Protein AF-A0A3A0FH81-F1 (afdb_monomer_lite)

Structure (mmCIF, N/CA/C/O backbone):
data_AF-A0A3A0FH81-F1
#
_entry.id   AF-A0A3A0FH81-F1
#
loop_
_atom_site.group_PDB
_atom_site.id
_atom_site.type_symbol
_atom_site.label_atom_id
_atom_site.label_alt_id
_atom_site.label_comp_id
_atom_site.label_asym_id
_atom_site.label_entity_id
_atom_site.label_seq_id
_atom_site.pdbx_PDB_ins_code
_atom_site.Cartn_x
_atom_site.Cartn_y
_atom_site.Cartn_z
_atom_site.occupancy
_atom_site.B_iso_or_equiv
_atom_site.auth_seq_id
_atom_site.auth_comp_id
_atom_site.auth_asym_id
_atom_site.auth_atom_id
_atom_site.pdbx_PDB_model_num
ATOM 1 N N . MET A 1 1 ? -36.564 10.260 -5.795 1.00 37.09 1 MET A N 1
ATOM 2 C CA . MET A 1 1 ? -35.947 10.484 -4.469 1.00 37.09 1 MET A CA 1
ATOM 3 C C . MET A 1 1 ? -34.707 9.610 -4.395 1.00 37.09 1 MET A C 1
ATOM 5 O O . MET A 1 1 ? -34.834 8.398 -4.299 1.00 37.09 1 MET A O 1
ATOM 9 N N . SER A 1 2 ? -33.528 10.200 -4.606 1.00 35.69 2 SER A N 1
ATOM 10 C CA . SER A 1 2 ? -32.271 9.451 -4.684 1.00 35.69 2 SER A CA 1
ATOM 11 C C . SER A 1 2 ? -31.814 9.092 -3.272 1.00 35.69 2 SER A C 1
ATOM 13 O O . SER A 1 2 ? -31.573 9.983 -2.457 1.00 35.69 2 SER A O 1
ATOM 15 N N . SER A 1 3 ? -31.762 7.793 -2.978 1.00 38.88 3 SER A N 1
ATOM 16 C CA . SER A 1 3 ? -31.161 7.248 -1.764 1.00 38.88 3 SER A CA 1
ATOM 17 C C . SER A 1 3 ? -29.716 7.738 -1.690 1.00 38.88 3 SER A C 1
ATOM 19 O O . SER A 1 3 ? -28.868 7.318 -2.477 1.00 38.88 3 SER A O 1
ATOM 21 N N . LYS A 1 4 ? -29.439 8.684 -0.784 1.00 41.16 4 LYS A N 1
ATOM 22 C CA . LYS A 1 4 ? -28.072 9.047 -0.409 1.00 41.16 4 LYS A CA 1
ATOM 23 C C . LYS A 1 4 ? -27.465 7.802 0.228 1.00 41.16 4 LYS A C 1
ATOM 25 O O . LYS A 1 4 ? -27.646 7.577 1.421 1.00 41.16 4 LYS A O 1
ATOM 30 N N . GLN A 1 5 ? -26.779 6.987 -0.573 1.00 43.03 5 GLN A N 1
ATOM 31 C CA . GLN A 1 5 ? -25.879 5.963 -0.060 1.00 43.03 5 GLN A CA 1
ATOM 32 C C . GLN A 1 5 ? -24.959 6.657 0.941 1.00 43.03 5 GLN A C 1
ATOM 34 O O . GLN A 1 5 ? -24.178 7.537 0.574 1.00 43.03 5 GLN A O 1
ATOM 39 N N . ALA A 1 6 ? -25.102 6.309 2.218 1.00 46.91 6 ALA A N 1
ATOM 40 C CA . ALA A 1 6 ? -24.141 6.686 3.232 1.00 46.91 6 ALA A CA 1
ATOM 41 C C . ALA A 1 6 ? -22.815 6.051 2.808 1.00 46.91 6 ALA A C 1
ATOM 43 O O . ALA A 1 6 ? -22.589 4.857 3.005 1.00 46.91 6 ALA A O 1
ATOM 44 N N . HIS A 1 7 ? -21.968 6.822 2.124 1.00 55.09 7 HIS A N 1
ATOM 45 C CA . HIS A 1 7 ? -20.596 6.424 1.878 1.00 55.09 7 HIS A CA 1
ATOM 46 C C . HIS A 1 7 ? -19.983 6.210 3.260 1.00 55.09 7 HIS A C 1
ATOM 48 O O . HIS A 1 7 ? -19.710 7.187 3.954 1.00 55.09 7 HIS A O 1
ATOM 54 N N . LEU A 1 8 ? -19.839 4.948 3.692 1.00 58.56 8 LEU A N 1
ATOM 55 C CA . LEU A 1 8 ? -19.074 4.639 4.898 1.00 58.56 8 LEU A CA 1
ATOM 56 C C . LEU A 1 8 ? -17.713 5.308 4.702 1.00 58.56 8 LEU A C 1
ATOM 58 O O . LEU A 1 8 ? -17.017 5.040 3.718 1.00 58.56 8 LEU A O 1
ATOM 62 N N . LYS A 1 9 ? -17.410 6.272 5.562 1.00 76.81 9 LYS A N 1
ATOM 63 C CA . LYS A 1 9 ? -16.135 6.970 5.531 1.00 76.81 9 LYS A CA 1
ATOM 64 C C . LYS A 1 9 ? -15.140 6.061 6.230 1.00 76.81 9 LYS A C 1
ATOM 66 O O . LYS A 1 9 ? -15.338 5.731 7.392 1.00 76.81 9 LYS A O 1
ATOM 71 N N . HIS A 1 10 ? -14.141 5.605 5.487 1.00 88.94 10 HIS A N 1
ATOM 72 C CA . HIS A 1 10 ? -12.987 4.939 6.071 1.00 88.94 10 HIS A CA 1
ATOM 73 C C . HIS A 1 10 ? -12.034 6.011 6.587 1.00 88.94 10 HIS A C 1
ATOM 75 O O . HIS A 1 10 ? -11.787 6.996 5.884 1.00 88.94 10 HIS A O 1
ATOM 81 N N . ASP A 1 11 ? -11.498 5.808 7.784 1.00 94.19 11 ASP A N 1
ATOM 82 C CA . ASP A 1 11 ? -10.373 6.601 8.259 1.00 94.19 11 ASP A CA 1
ATOM 83 C C . ASP A 1 11 ? -9.089 6.136 7.557 1.00 94.19 11 ASP A C 1
ATOM 85 O O . ASP A 1 11 ? -8.901 4.948 7.290 1.00 94.19 11 ASP A O 1
ATOM 89 N N . LEU A 1 12 ? -8.196 7.068 7.242 1.00 96.50 12 LEU A N 1
ATOM 90 C CA . LEU A 1 12 ? -6.892 6.776 6.656 1.00 96.50 12 LEU A CA 1
ATOM 91 C C . LEU A 1 12 ? -5.814 6.963 7.716 1.00 96.50 12 LEU A C 1
ATOM 93 O O . LEU A 1 12 ? -5.661 8.055 8.267 1.00 96.50 12 LEU A O 1
ATOM 97 N N . LEU A 1 13 ? -5.035 5.916 7.969 1.00 97.62 13 LEU A N 1
ATOM 98 C CA . LEU A 1 13 ? -3.849 5.992 8.813 1.00 97.62 13 LEU A CA 1
ATOM 99 C C . LEU A 1 13 ? -2.611 5.932 7.922 1.00 97.62 13 LEU A C 1
ATOM 101 O O . LEU A 1 13 ? -2.259 4.881 7.391 1.00 97.62 13 LEU A O 1
ATOM 105 N N . VAL A 1 14 ? -1.971 7.082 7.738 1.00 97.56 14 VAL A N 1
ATOM 106 C CA . VAL A 1 14 ? -0.788 7.234 6.896 1.00 97.56 14 VAL A CA 1
ATOM 107 C C . VAL A 1 14 ? 0.463 7.062 7.744 1.00 97.56 14 VAL A C 1
ATOM 109 O O . VAL A 1 14 ? 0.757 7.896 8.600 1.00 97.56 14 VAL A O 1
ATOM 112 N N . VAL A 1 15 ? 1.236 6.025 7.451 1.00 97.31 15 VAL A N 1
ATOM 113 C CA . VAL A 1 15 ? 2.526 5.752 8.080 1.00 97.31 15 VAL A CA 1
ATOM 114 C C . VAL A 1 15 ? 3.641 6.292 7.197 1.00 97.31 15 VAL A C 1
ATOM 116 O O . VAL A 1 15 ? 3.750 5.914 6.032 1.00 97.31 15 VAL A O 1
ATOM 119 N N . GLN A 1 16 ? 4.453 7.202 7.729 1.00 95.00 16 GLN A N 1
ATOM 120 C CA . GLN A 1 16 ? 5.481 7.910 6.969 1.00 95.00 16 GLN A CA 1
ATOM 121 C C . GLN A 1 16 ? 6.874 7.474 7.390 1.00 95.00 16 GLN A C 1
ATOM 123 O O . GLN A 1 16 ? 7.319 7.738 8.509 1.00 95.00 16 GLN A O 1
ATOM 128 N N . ARG A 1 17 ? 7.599 6.859 6.458 1.00 92.06 17 ARG A N 1
ATOM 129 C CA . ARG A 1 17 ? 9.002 6.528 6.654 1.00 92.06 17 ARG A CA 1
ATOM 130 C C . ARG A 1 17 ? 9.896 7.694 6.241 1.00 92.06 17 ARG A C 1
ATOM 132 O O . ARG A 1 17 ? 10.404 7.738 5.124 1.00 92.06 17 ARG A O 1
ATOM 139 N N . GLY A 1 18 ? 10.109 8.627 7.164 1.00 82.88 18 GLY A N 1
ATOM 140 C CA . GLY A 1 18 ? 11.025 9.766 7.009 1.00 82.88 18 GLY A CA 1
ATOM 141 C C . GLY A 1 18 ? 10.511 10.862 6.072 1.00 82.88 18 GLY A C 1
ATOM 142 O O . GLY A 1 18 ? 10.479 12.027 6.457 1.00 82.88 18 GLY A O 1
ATOM 143 N N . GLU A 1 19 ? 10.070 10.500 4.870 1.00 86.88 19 GLU A N 1
ATOM 144 C CA . GLU A 1 19 ? 9.485 11.425 3.905 1.00 86.88 19 GLU A CA 1
ATOM 145 C C . GLU A 1 19 ? 7.968 11.494 4.057 1.00 86.88 19 GLU A C 1
ATOM 147 O O . GLU A 1 19 ? 7.261 10.479 4.069 1.00 86.88 19 GLU A O 1
ATOM 152 N N . ALA A 1 20 ? 7.466 12.722 4.156 1.00 90.44 20 ALA A N 1
ATOM 153 C CA . ALA A 1 20 ? 6.041 12.974 4.190 1.00 90.44 20 ALA A CA 1
ATOM 154 C C . ALA A 1 20 ? 5.416 12.781 2.804 1.00 90.44 20 ALA A C 1
ATOM 156 O O . ALA A 1 20 ? 6.020 13.098 1.780 1.00 90.44 20 ALA A O 1
ATOM 157 N N . LEU A 1 21 ? 4.151 12.351 2.783 1.00 92.00 21 LEU A N 1
ATOM 158 C CA . LEU A 1 21 ? 3.361 12.341 1.554 1.00 92.00 21 LEU A CA 1
ATOM 159 C C . LEU A 1 21 ? 3.346 13.743 0.915 1.00 92.00 21 LEU A C 1
ATOM 161 O O . LEU A 1 21 ? 3.134 14.730 1.635 1.00 92.00 21 LEU A O 1
ATOM 165 N N . PRO A 1 22 ? 3.481 13.842 -0.421 1.00 93.69 22 PRO A N 1
ATOM 166 C CA . PRO A 1 22 ? 3.380 15.108 -1.134 1.00 93.69 22 PRO A CA 1
ATOM 167 C C . PRO A 1 22 ? 2.119 15.891 -0.751 1.00 93.69 22 PRO A C 1
ATOM 169 O O . PRO A 1 22 ? 1.018 15.335 -0.731 1.00 93.69 22 PRO A O 1
ATOM 172 N N . ALA A 1 23 ? 2.256 17.200 -0.501 1.00 94.19 23 ALA A N 1
ATOM 173 C CA . ALA A 1 23 ? 1.154 18.052 -0.035 1.00 94.19 23 ALA A CA 1
ATOM 174 C C . ALA A 1 23 ? -0.097 17.949 -0.925 1.00 94.19 23 ALA A C 1
ATOM 176 O O . ALA A 1 23 ? -1.195 17.759 -0.416 1.00 94.19 23 ALA A O 1
ATOM 177 N N . LYS A 1 24 ? 0.090 17.916 -2.252 1.00 95.56 24 LYS A N 1
ATOM 178 C CA . LYS A 1 24 ? -0.998 17.739 -3.229 1.00 95.56 24 LYS A CA 1
ATOM 179 C C . LYS A 1 24 ? -1.836 16.480 -2.984 1.00 95.56 24 LYS A C 1
ATOM 181 O O . LYS A 1 24 ? -3.041 16.515 -3.196 1.00 95.56 24 LYS A O 1
ATOM 186 N N . ILE A 1 25 ? -1.216 15.375 -2.566 1.00 95.44 25 ILE A N 1
ATOM 187 C CA . ILE A 1 25 ? -1.923 14.123 -2.262 1.00 95.44 25 ILE A CA 1
ATOM 188 C C . ILE A 1 25 ? -2.693 14.276 -0.948 1.00 95.44 25 ILE A C 1
ATOM 190 O O . ILE A 1 25 ? -3.870 13.926 -0.891 1.00 95.44 25 ILE A O 1
ATOM 194 N N . ARG A 1 26 ? -2.061 14.854 0.082 1.00 94.56 26 ARG A N 1
ATOM 195 C CA . ARG A 1 26 ? -2.688 15.090 1.394 1.00 94.56 26 ARG A CA 1
ATOM 196 C C . ARG A 1 26 ? -3.943 15.953 1.277 1.00 94.56 26 ARG A C 1
ATOM 198 O O . ARG A 1 26 ? -5.007 15.551 1.744 1.00 94.56 26 ARG A O 1
ATOM 205 N N . ASP A 1 27 ? -3.825 17.087 0.592 1.00 94.38 27 ASP A N 1
ATOM 206 C CA . ASP A 1 27 ? -4.922 18.034 0.392 1.00 94.38 27 ASP A CA 1
ATOM 207 C C . ASP A 1 27 ? -6.051 17.390 -0.423 1.00 94.38 27 ASP A C 1
ATOM 209 O O . ASP A 1 27 ? -7.233 17.590 -0.142 1.00 94.38 27 ASP A O 1
ATOM 213 N N . HIS A 1 28 ? -5.700 16.552 -1.405 1.00 94.12 28 HIS A N 1
ATOM 214 C CA . HIS A 1 28 ? -6.684 15.840 -2.212 1.00 94.12 28 HIS A CA 1
ATOM 215 C C . HIS A 1 28 ? -7.478 14.812 -1.397 1.00 94.12 28 HIS A C 1
ATOM 217 O O . HIS A 1 28 ? -8.703 14.772 -1.508 1.00 94.12 28 HIS A O 1
ATOM 223 N N . LEU A 1 29 ? -6.818 14.011 -0.554 1.00 91.75 29 LEU A N 1
ATOM 224 C CA . LEU A 1 29 ? -7.489 13.043 0.323 1.00 91.75 29 LEU A CA 1
ATOM 225 C C . LEU A 1 29 ? -8.431 13.744 1.313 1.00 91.75 29 LEU A C 1
ATOM 227 O O . LEU A 1 29 ? -9.585 13.338 1.463 1.00 91.75 29 LEU A O 1
ATOM 231 N N . GLN A 1 30 ? -7.986 14.852 1.911 1.00 91.69 30 GLN A N 1
ATOM 232 C CA . GLN A 1 30 ? -8.827 15.669 2.789 1.00 91.69 30 GLN A CA 1
ATOM 233 C C . GLN A 1 30 ? -10.031 16.260 2.044 1.00 91.69 30 GLN A C 1
ATOM 235 O O . GLN A 1 30 ? -11.159 16.171 2.527 1.00 91.69 30 GLN A O 1
ATOM 240 N N . HIS A 1 31 ? -9.829 16.796 0.836 1.00 93.19 31 HIS A N 1
ATOM 241 C CA . HIS A 1 31 ? -10.909 17.351 0.016 1.00 93.19 31 HIS A CA 1
ATOM 242 C C . HIS A 1 31 ? -11.941 16.291 -0.407 1.00 93.19 31 HIS A C 1
ATOM 244 O O . HIS A 1 31 ? -13.128 16.589 -0.530 1.00 93.19 31 HIS A O 1
ATOM 250 N N . LYS A 1 32 ? -11.519 15.032 -0.583 1.00 92.00 32 LYS A N 1
ATOM 251 C CA . LYS A 1 32 ? -12.422 13.890 -0.817 1.00 92.00 32 LYS A CA 1
ATOM 252 C C . LYS A 1 32 ? -13.146 13.410 0.445 1.00 92.00 32 LYS A C 1
ATOM 254 O O . LYS A 1 32 ? -14.000 12.531 0.354 1.00 92.00 32 LYS A O 1
ATOM 259 N N . GLY A 1 33 ? -12.874 14.024 1.595 1.00 90.44 33 GLY A N 1
ATOM 260 C CA . GLY A 1 33 ? -13.602 13.804 2.839 1.00 90.44 33 GLY A CA 1
ATOM 261 C C . GLY A 1 33 ? -13.087 12.639 3.679 1.00 90.44 33 GLY A C 1
ATOM 262 O O . GLY A 1 33 ? -13.835 12.174 4.543 1.00 90.44 33 GLY A O 1
ATOM 263 N N . PHE A 1 34 ? -11.855 12.179 3.434 1.00 90.88 34 PHE A N 1
ATOM 264 C CA . PHE A 1 34 ? -11.184 11.186 4.270 1.00 90.88 34 PHE A CA 1
ATOM 265 C C . PHE A 1 34 ? -10.601 11.839 5.527 1.00 90.88 34 PHE A C 1
ATOM 267 O O . PHE A 1 34 ? -9.778 12.756 5.441 1.00 90.88 34 PHE A O 1
ATOM 274 N N . THR A 1 35 ? -10.971 11.326 6.700 1.00 92.19 35 THR A N 1
ATOM 275 C CA . THR A 1 35 ? -10.263 11.637 7.946 1.00 92.19 35 THR A CA 1
ATOM 276 C C . THR A 1 35 ? -8.895 10.976 7.871 1.00 92.19 35 THR A C 1
ATOM 278 O O . THR A 1 35 ? -8.807 9.757 7.773 1.00 92.19 35 THR A O 1
ATOM 281 N N . THR A 1 36 ? -7.825 11.767 7.866 1.00 94.38 36 THR A N 1
ATOM 282 C CA . THR A 1 36 ? -6.463 11.247 7.693 1.00 94.38 36 THR A CA 1
ATOM 283 C C . THR A 1 36 ? -5.628 11.553 8.927 1.00 94.38 36 THR A C 1
ATOM 285 O O . THR A 1 36 ? -5.530 12.714 9.326 1.00 94.38 36 THR A O 1
ATOM 288 N N . ARG A 1 37 ? -5.006 10.528 9.512 1.00 96.69 37 ARG A N 1
ATOM 289 C CA . ARG A 1 37 ? -4.037 10.649 10.606 1.00 96.69 37 ARG A CA 1
ATOM 290 C C . ARG A 1 37 ? -2.657 10.247 10.101 1.00 96.69 37 ARG A C 1
ATOM 292 O O . ARG A 1 37 ? -2.532 9.257 9.391 1.00 96.69 37 ARG A O 1
ATOM 299 N N . TYR A 1 38 ? -1.639 11.016 10.465 1.00 96.44 38 TYR A N 1
ATOM 300 C CA . TYR A 1 38 ? -0.255 10.767 10.070 1.00 96.44 38 TYR A CA 1
ATOM 301 C C . TYR A 1 38 ? 0.540 10.297 11.278 1.00 96.44 38 TYR A C 1
ATOM 303 O O . TYR A 1 38 ? 0.431 10.897 12.344 1.00 96.44 38 TYR A O 1
ATOM 311 N N . VAL A 1 39 ? 1.321 9.240 11.096 1.00 97.00 39 VAL A N 1
ATOM 312 C CA . VAL A 1 39 ? 2.156 8.636 12.135 1.00 97.00 39 VAL A CA 1
ATOM 313 C C . VAL A 1 39 ? 3.518 8.272 11.560 1.00 97.00 39 VAL A C 1
ATOM 315 O O . VAL A 1 39 ? 3.651 8.027 10.359 1.00 97.00 39 VAL A O 1
ATOM 318 N N . THR A 1 40 ? 4.540 8.240 12.409 1.00 95.25 40 THR A N 1
ATOM 319 C CA . THR A 1 40 ? 5.924 7.938 11.982 1.00 95.25 40 THR A CA 1
ATOM 320 C C . THR A 1 40 ? 6.506 6.700 12.646 1.00 95.25 40 THR A C 1
ATOM 322 O O . THR A 1 40 ? 7.521 6.175 12.189 1.00 95.25 40 THR A O 1
ATOM 325 N N . SER A 1 41 ? 5.854 6.199 13.697 1.00 94.06 41 SER A N 1
ATOM 326 C CA . SER A 1 41 ? 6.332 5.064 14.475 1.00 94.06 41 SER A CA 1
ATOM 327 C C . SER A 1 41 ? 5.297 3.947 14.567 1.00 94.06 41 SER A C 1
ATOM 329 O O . SER A 1 41 ? 4.089 4.171 14.603 1.00 94.06 41 SER A O 1
ATOM 331 N N . THR A 1 42 ? 5.784 2.715 14.671 1.00 94.31 42 THR A N 1
ATOM 332 C CA . THR A 1 42 ? 4.960 1.517 14.876 1.00 94.31 42 THR A CA 1
ATOM 333 C C . THR A 1 42 ? 4.113 1.598 16.151 1.00 94.31 42 THR A C 1
ATOM 335 O O . THR A 1 42 ? 2.990 1.101 16.195 1.00 94.31 42 THR A O 1
ATOM 338 N N . LYS A 1 43 ? 4.619 2.275 17.188 1.00 95.19 43 LYS A N 1
ATOM 339 C CA . LYS A 1 43 ? 3.881 2.507 18.433 1.00 95.19 43 LYS A CA 1
ATOM 340 C C . LYS A 1 43 ? 2.644 3.383 18.199 1.00 95.19 43 LYS A C 1
ATOM 342 O O . LYS A 1 43 ? 1.548 2.995 18.590 1.00 95.19 43 LYS A O 1
ATOM 347 N N . GLU A 1 44 ? 2.806 4.511 17.505 1.00 96.75 44 GLU A N 1
ATOM 348 C CA . GLU A 1 44 ? 1.693 5.404 17.144 1.00 96.75 44 GLU A CA 1
ATOM 349 C C . GLU A 1 44 ? 0.663 4.716 16.240 1.00 96.75 44 GLU A C 1
ATOM 351 O O . GLU A 1 44 ? -0.529 5.020 16.323 1.00 96.75 44 GLU A O 1
ATOM 356 N N . VAL A 1 45 ? 1.108 3.786 15.384 1.00 96.62 45 VAL A N 1
ATOM 357 C CA . VAL A 1 45 ? 0.214 2.969 14.552 1.00 96.62 45 VAL A CA 1
ATOM 358 C C . VAL A 1 45 ? -0.721 2.150 15.435 1.00 96.62 45 VAL A C 1
ATOM 360 O O . VAL A 1 45 ? -1.937 2.248 15.288 1.00 96.62 45 VAL A O 1
ATOM 363 N N . LEU A 1 46 ? -0.171 1.389 16.384 1.00 95.69 46 LEU A N 1
ATOM 364 C CA . LEU A 1 46 ? -0.959 0.542 17.284 1.00 95.69 46 LEU A CA 1
ATOM 365 C C . LEU A 1 46 ? -1.904 1.355 18.177 1.00 95.69 46 LEU A C 1
ATOM 367 O O . LEU A 1 46 ? -3.034 0.931 18.414 1.00 95.69 46 LEU A O 1
ATOM 371 N N . GLU A 1 47 ? -1.466 2.519 18.658 1.00 95.94 47 GLU A N 1
ATOM 372 C CA . GLU A 1 47 ? -2.311 3.432 19.437 1.00 95.94 47 GLU A CA 1
ATOM 373 C C . GLU A 1 47 ? -3.457 3.990 18.580 1.00 95.94 47 GLU A C 1
ATOM 375 O O . GLU A 1 47 ? -4.618 3.932 18.982 1.00 95.94 47 GLU A O 1
ATOM 380 N N . SER A 1 48 ? -3.160 4.438 17.357 1.00 96.12 48 SER A N 1
ATOM 381 C CA . SER A 1 48 ? -4.159 5.023 16.457 1.00 96.12 48 SER A CA 1
ATOM 382 C C . SER A 1 48 ? -5.188 4.010 15.966 1.00 96.12 48 SER A C 1
ATOM 384 O O . SER A 1 48 ? -6.368 4.337 15.876 1.00 96.12 48 SER A O 1
ATOM 386 N N . LEU A 1 49 ? -4.780 2.772 15.679 1.00 94.12 49 LEU A N 1
ATOM 387 C CA . LEU A 1 49 ? -5.688 1.723 15.204 1.00 94.12 49 LEU A CA 1
ATOM 388 C C . LEU A 1 49 ? -6.815 1.395 16.196 1.00 94.12 49 LEU A C 1
ATOM 390 O O . LEU A 1 49 ? -7.858 0.904 15.777 1.00 94.12 49 LEU A O 1
ATOM 394 N N . ARG A 1 50 ? -6.635 1.691 17.490 1.00 92.19 50 ARG A N 1
ATOM 395 C CA . ARG A 1 50 ? -7.663 1.486 18.527 1.00 92.19 50 ARG A CA 1
ATOM 396 C C . ARG A 1 50 ? -8.755 2.553 18.516 1.00 92.19 50 ARG A C 1
ATOM 398 O O . ARG A 1 50 ? -9.842 2.308 19.029 1.00 92.19 50 ARG A O 1
ATOM 405 N N . GLU A 1 51 ? -8.459 3.728 17.973 1.00 92.38 51 GLU A N 1
ATOM 406 C CA . GLU A 1 51 ? -9.361 4.885 17.981 1.00 92.38 51 GLU A CA 1
ATOM 407 C C . GLU A 1 51 ? -10.142 5.040 16.671 1.00 92.38 51 GLU A C 1
ATOM 409 O O . GLU A 1 51 ? -11.213 5.645 16.659 1.00 92.38 51 GLU A O 1
ATOM 414 N N . LEU A 1 52 ? -9.594 4.532 15.564 1.00 90.62 52 LEU A N 1
ATOM 415 C CA . LEU A 1 52 ? -10.131 4.742 14.222 1.00 90.62 52 LEU A CA 1
ATOM 416 C C . LEU A 1 52 ? -11.228 3.734 13.867 1.00 90.62 52 LEU A C 1
ATOM 418 O O . LEU A 1 52 ? -11.173 2.557 14.227 1.00 90.62 52 LEU A O 1
ATOM 422 N N . ILE A 1 53 ? -12.211 4.183 13.086 1.00 86.31 53 ILE A N 1
ATOM 423 C CA . ILE A 1 53 ? -13.339 3.355 12.656 1.00 86.31 53 ILE A CA 1
ATOM 424 C C . ILE A 1 53 ? -13.055 2.826 11.248 1.00 86.31 53 ILE A C 1
ATOM 426 O O . ILE A 1 53 ? -13.046 3.567 10.267 1.00 86.31 53 ILE A O 1
ATOM 430 N N . SER A 1 54 ? -12.863 1.508 11.136 1.00 89.81 54 SER A N 1
ATOM 431 C CA . SER A 1 54 ? -12.554 0.822 9.870 1.00 89.81 54 SER A CA 1
ATOM 432 C C . SER A 1 54 ? -11.361 1.439 9.108 1.00 89.81 54 SER A C 1
ATOM 434 O O . SER A 1 54 ? -11.523 1.799 7.932 1.00 89.81 54 SER A O 1
ATOM 436 N N . PRO A 1 55 ? -10.178 1.554 9.742 1.00 94.81 55 PRO A N 1
ATOM 437 C CA . PRO A 1 55 ? -9.032 2.226 9.147 1.00 94.81 55 PRO A CA 1
ATOM 438 C C . PRO A 1 55 ? -8.498 1.489 7.913 1.00 94.81 55 PRO A C 1
ATOM 440 O O . PRO A 1 55 ? -8.473 0.258 7.868 1.00 94.81 55 PRO A O 1
ATOM 443 N N . ILE A 1 56 ? -8.033 2.260 6.931 1.00 96.50 56 ILE A N 1
ATOM 444 C CA . ILE A 1 56 ? -7.180 1.796 5.833 1.00 96.50 56 ILE A CA 1
ATOM 445 C C . ILE A 1 56 ? -5.765 2.299 6.108 1.00 96.50 56 ILE A C 1
ATOM 447 O O . ILE A 1 56 ? -5.548 3.497 6.317 1.00 96.50 56 ILE A O 1
ATOM 451 N N . LEU A 1 57 ? -4.802 1.383 6.099 1.00 97.69 57 LEU A N 1
ATOM 452 C CA . LEU A 1 57 ? -3.392 1.701 6.278 1.00 97.69 57 LEU A CA 1
ATOM 453 C C . LEU A 1 57 ? -2.805 2.196 4.954 1.00 97.69 57 LEU A C 1
ATOM 455 O O . LEU A 1 57 ? -2.904 1.513 3.939 1.00 97.69 57 LEU A O 1
ATOM 459 N N . LEU A 1 58 ? -2.161 3.361 4.957 1.00 97.75 58 LEU A N 1
ATOM 460 C CA . LEU A 1 58 ? -1.319 3.821 3.852 1.00 97.75 58 LEU A CA 1
ATOM 461 C C . LEU A 1 58 ? 0.127 3.883 4.333 1.00 97.75 58 LEU A C 1
ATOM 463 O O . LEU A 1 58 ? 0.483 4.789 5.080 1.00 97.75 58 LEU A O 1
ATOM 467 N N . ILE A 1 59 ? 0.969 2.947 3.907 1.00 97.62 59 ILE A N 1
ATOM 468 C CA . ILE A 1 59 ? 2.373 2.892 4.325 1.00 97.62 59 ILE A CA 1
ATOM 469 C C . ILE A 1 59 ? 3.239 3.504 3.228 1.00 97.62 59 ILE A C 1
ATOM 471 O O . ILE A 1 59 ? 3.369 2.939 2.148 1.00 97.62 59 ILE A O 1
ATOM 475 N N . HIS A 1 60 ? 3.841 4.660 3.503 1.00 96.62 60 HIS A N 1
ATOM 476 C CA . HIS A 1 60 ? 4.768 5.330 2.598 1.00 96.62 60 HIS A CA 1
ATOM 477 C C . HIS A 1 60 ? 6.212 4.945 2.923 1.00 96.62 60 HIS A C 1
ATOM 479 O O . HIS A 1 60 ? 6.791 5.433 3.896 1.00 96.62 60 HIS A O 1
ATOM 485 N N . CYS A 1 61 ? 6.794 4.080 2.093 1.00 95.12 61 CYS A N 1
ATOM 486 C CA . CYS A 1 61 ? 8.164 3.586 2.220 1.00 95.12 61 CYS A CA 1
ATOM 487 C C . CYS A 1 61 ? 9.225 4.569 1.690 1.00 95.12 61 CYS A C 1
ATOM 489 O O . CYS A 1 61 ? 10.409 4.367 1.970 1.00 95.12 61 CYS A O 1
ATOM 491 N N . GLY A 1 62 ? 8.813 5.628 0.982 1.00 89.81 62 GLY A N 1
ATOM 492 C CA . GLY A 1 62 ? 9.704 6.623 0.378 1.00 89.81 62 GLY A CA 1
ATOM 493 C C . GLY A 1 62 ? 10.436 6.114 -0.867 1.00 89.81 62 GLY A C 1
ATOM 494 O O . GLY A 1 62 ? 10.044 5.116 -1.474 1.00 89.81 62 GLY A O 1
ATOM 495 N N . GLU A 1 63 ? 11.516 6.808 -1.226 1.00 89.25 63 GLU A N 1
ATOM 496 C CA . GLU A 1 63 ? 12.355 6.514 -2.403 1.00 89.25 63 GLU A CA 1
ATOM 497 C C . GLU A 1 63 ? 13.492 5.506 -2.131 1.00 89.25 63 GLU A C 1
ATOM 499 O O . GLU A 1 63 ? 14.356 5.293 -2.982 1.00 89.25 63 GLU A O 1
ATOM 504 N N . LYS A 1 64 ? 13.533 4.898 -0.938 1.00 88.19 64 LYS A N 1
ATOM 505 C CA . LYS A 1 64 ? 14.578 3.933 -0.565 1.00 88.19 64 LYS A CA 1
ATOM 506 C C . LYS A 1 64 ? 14.257 2.520 -1.069 1.00 88.19 64 LYS A C 1
ATOM 508 O O . LYS A 1 64 ? 13.111 2.079 -0.996 1.00 88.19 64 LYS A O 1
ATOM 513 N N . ASP A 1 65 ? 15.295 1.791 -1.476 1.00 87.19 65 ASP A N 1
ATOM 514 C CA . ASP A 1 65 ? 15.204 0.453 -2.094 1.00 87.19 65 ASP A CA 1
ATOM 515 C C . ASP A 1 65 ? 15.085 -0.706 -1.071 1.00 87.19 65 ASP A C 1
ATOM 517 O O . ASP A 1 65 ? 15.318 -1.867 -1.388 1.00 87.19 65 ASP A O 1
ATOM 521 N N . ASP A 1 66 ? 14.708 -0.412 0.174 1.00 91.06 66 ASP A N 1
ATOM 522 C CA . ASP A 1 66 ? 14.631 -1.344 1.313 1.00 91.06 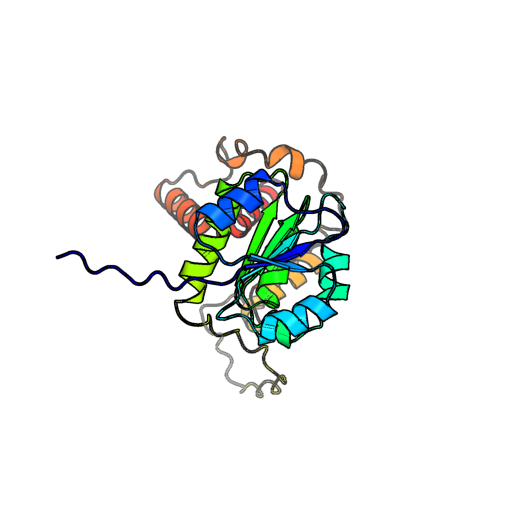66 ASP A CA 1
ATOM 523 C C . ASP A 1 66 ? 13.211 -1.404 1.915 1.00 91.06 66 ASP A C 1
ATOM 525 O O . ASP A 1 66 ? 13.009 -1.598 3.117 1.00 91.06 66 ASP A O 1
ATOM 529 N N . ALA A 1 67 ? 12.190 -1.225 1.069 1.00 91.44 67 ALA A N 1
ATOM 530 C CA . ALA A 1 67 ? 10.787 -1.284 1.480 1.00 91.44 67 ALA A CA 1
ATOM 531 C C . ALA A 1 67 ? 10.418 -2.633 2.126 1.00 91.44 67 ALA A C 1
ATOM 533 O O . ALA A 1 67 ? 9.721 -2.645 3.138 1.00 91.44 67 ALA A O 1
ATOM 534 N N . SER A 1 68 ? 10.920 -3.752 1.586 1.00 90.12 68 SER A N 1
ATOM 535 C CA . SER A 1 68 ? 10.685 -5.100 2.132 1.00 90.12 68 SER A CA 1
ATOM 536 C C . SER A 1 68 ? 11.221 -5.236 3.559 1.00 90.12 68 SER A C 1
ATOM 538 O O . SER A 1 68 ? 10.470 -5.583 4.468 1.00 90.12 68 SER A O 1
ATOM 540 N N . GLU A 1 69 ? 12.486 -4.867 3.784 1.00 91.12 69 GLU A N 1
ATOM 541 C CA . GLU A 1 69 ? 13.126 -4.926 5.105 1.00 91.12 69 GLU A CA 1
ATOM 542 C C . GLU A 1 69 ? 12.389 -4.046 6.118 1.00 91.12 69 GLU A C 1
ATOM 544 O O . GLU A 1 69 ? 12.117 -4.463 7.246 1.00 91.12 69 GLU A O 1
ATOM 549 N N . TYR A 1 70 ? 11.998 -2.840 5.696 1.00 93.38 70 TYR A N 1
ATOM 550 C CA . TYR A 1 70 ? 11.206 -1.936 6.520 1.00 93.38 70 TYR A CA 1
ATOM 551 C C . TYR A 1 70 ? 9.852 -2.544 6.903 1.00 93.38 70 TYR A C 1
ATOM 553 O O . TYR A 1 70 ? 9.468 -2.486 8.074 1.00 93.38 70 TYR A O 1
ATOM 561 N N . LEU A 1 71 ? 9.135 -3.137 5.947 1.00 94.06 71 LEU A N 1
ATOM 562 C CA . LEU A 1 71 ? 7.830 -3.748 6.190 1.00 94.06 71 LEU A CA 1
ATOM 563 C C . LEU A 1 71 ? 7.934 -4.966 7.112 1.00 94.06 71 LEU A C 1
ATOM 565 O O . LEU A 1 71 ? 7.159 -5.081 8.065 1.00 94.06 71 LEU A O 1
ATOM 569 N N . ALA A 1 72 ? 8.919 -5.832 6.874 1.00 90.62 72 ALA A N 1
ATOM 570 C CA . ALA A 1 72 ? 9.175 -7.016 7.683 1.00 90.62 72 ALA A CA 1
ATOM 571 C C . ALA A 1 72 ? 9.512 -6.657 9.136 1.00 90.62 72 ALA A C 1
ATOM 573 O O . ALA A 1 72 ? 8.932 -7.219 10.065 1.00 90.62 72 ALA A O 1
ATOM 574 N N . ALA A 1 73 ? 10.396 -5.675 9.335 1.00 91.06 73 ALA A N 1
ATOM 575 C CA . ALA A 1 73 ? 10.828 -5.260 10.664 1.00 91.06 73 ALA A CA 1
ATOM 576 C C . ALA A 1 73 ? 9.725 -4.557 11.473 1.00 91.06 73 ALA A C 1
ATOM 578 O O . ALA A 1 73 ? 9.729 -4.645 12.700 1.00 91.06 73 ALA A O 1
ATOM 579 N N . ASN A 1 74 ? 8.798 -3.851 10.813 1.00 92.75 74 ASN A N 1
ATOM 580 C CA . ASN A 1 74 ? 7.861 -2.955 11.498 1.00 92.75 74 ASN A CA 1
ATOM 581 C C . ASN A 1 74 ? 6.399 -3.412 11.490 1.00 92.75 74 ASN A C 1
ATOM 583 O O . ASN A 1 74 ? 5.659 -2.966 12.362 1.00 92.75 74 ASN A O 1
ATOM 587 N N . PHE A 1 75 ? 5.963 -4.252 10.544 1.00 94.69 75 PHE A N 1
ATOM 588 C CA . PHE A 1 75 ? 4.534 -4.562 10.377 1.00 94.69 75 PHE A CA 1
ATOM 589 C C . PHE A 1 75 ? 4.222 -6.050 10.205 1.00 94.69 75 PHE A C 1
ATOM 591 O O . PHE A 1 75 ? 3.227 -6.506 10.765 1.00 94.69 75 PHE A O 1
ATOM 598 N N . LEU A 1 76 ? 5.044 -6.825 9.485 1.00 92.06 76 LEU A N 1
ATOM 599 C CA . LEU A 1 76 ? 4.714 -8.233 9.185 1.00 92.06 76 LEU A CA 1
ATOM 600 C C . LEU A 1 76 ? 4.697 -9.148 10.420 1.00 92.06 76 LEU A C 1
ATOM 602 O O . LEU A 1 76 ? 4.095 -10.218 10.389 1.00 92.06 76 LEU A O 1
ATOM 606 N N . SER A 1 77 ? 5.316 -8.721 11.519 1.00 89.75 77 SER A N 1
ATOM 607 C CA . SER A 1 77 ? 5.325 -9.429 12.802 1.00 89.75 77 SER A CA 1
ATOM 608 C C . SER A 1 77 ? 4.217 -8.989 13.770 1.00 89.75 77 SER A C 1
ATOM 610 O O . SER A 1 77 ? 4.194 -9.464 14.903 1.00 89.75 77 SER A O 1
ATOM 612 N N . LEU A 1 78 ? 3.305 -8.093 13.359 1.00 92.00 78 LEU A N 1
ATOM 613 C CA . LEU A 1 78 ? 2.282 -7.494 14.225 1.00 92.00 78 LEU A CA 1
ATOM 614 C C . LEU A 1 78 ? 0.863 -7.950 13.845 1.00 92.00 78 LEU A C 1
ATOM 616 O O . LEU A 1 78 ? 0.222 -7.308 13.009 1.00 92.00 78 LEU A O 1
ATOM 620 N N . PRO A 1 79 ? 0.314 -8.998 14.492 1.00 91.19 79 PRO A N 1
ATOM 621 C CA . PRO A 1 79 ? -1.003 -9.546 14.154 1.00 91.19 79 PRO A CA 1
ATOM 622 C C . PRO A 1 79 ? -2.127 -8.503 14.180 1.00 91.19 79 PRO A C 1
ATOM 624 O O . PRO A 1 79 ? -3.006 -8.513 13.320 1.00 91.19 79 PRO A O 1
ATOM 627 N N . ASP A 1 80 ? -2.055 -7.561 15.124 1.00 91.19 80 ASP A N 1
ATOM 628 C CA . ASP A 1 80 ? -3.041 -6.489 15.282 1.00 91.19 80 ASP A CA 1
ATOM 629 C C . ASP A 1 80 ? -3.085 -5.531 14.086 1.00 91.19 80 ASP A C 1
ATOM 631 O O . ASP A 1 80 ? -4.115 -4.905 13.850 1.00 91.19 80 ASP A O 1
ATOM 635 N N . VAL A 1 81 ? -1.993 -5.408 13.328 1.00 94.62 81 VAL A N 1
ATOM 636 C CA . VAL A 1 81 ? -1.908 -4.555 12.134 1.00 94.62 81 VAL A CA 1
ATOM 637 C C . VAL A 1 81 ? -2.378 -5.318 10.894 1.00 94.62 81 VAL A C 1
ATOM 639 O O . VAL A 1 81 ? -3.091 -4.762 10.060 1.00 94.62 81 VAL A O 1
ATOM 642 N N . LEU A 1 82 ? -2.031 -6.605 10.794 1.00 93.50 82 LEU A N 1
ATOM 643 C CA . LEU A 1 82 ? -2.293 -7.458 9.626 1.00 93.50 82 LEU A CA 1
ATOM 644 C C . LEU A 1 82 ? -3.786 -7.656 9.306 1.00 93.50 82 LEU A C 1
ATOM 646 O O . LEU A 1 82 ? -4.165 -7.928 8.165 1.00 93.50 82 LEU A O 1
ATOM 650 N N . GLN A 1 83 ? -4.662 -7.481 10.295 1.00 92.44 83 GLN A N 1
ATOM 651 C CA . GLN A 1 83 ? -6.112 -7.574 10.099 1.00 92.44 83 GLN A CA 1
ATOM 652 C C . GLN A 1 83 ? -6.712 -6.417 9.283 1.00 92.44 83 GLN A C 1
ATOM 654 O O . GLN A 1 83 ? -7.843 -6.541 8.815 1.00 92.44 83 GLN A O 1
ATOM 659 N N . PHE A 1 84 ? -5.993 -5.304 9.116 1.00 94.50 84 PHE A N 1
ATOM 660 C CA . PHE A 1 84 ? -6.481 -4.125 8.403 1.00 94.50 84 PHE A CA 1
ATOM 661 C C . PHE A 1 84 ? -6.037 -4.136 6.940 1.00 94.50 84 PHE A C 1
ATOM 663 O O . PHE A 1 84 ? -4.984 -4.691 6.620 1.00 94.50 84 PHE A O 1
ATOM 670 N N . PRO A 1 85 ? -6.819 -3.544 6.026 1.00 95.81 85 PRO A N 1
ATOM 671 C CA . PRO A 1 85 ? -6.402 -3.452 4.642 1.00 95.81 85 PRO A CA 1
ATOM 672 C C . PRO A 1 85 ? -5.311 -2.386 4.473 1.00 95.81 85 PRO A C 1
ATOM 674 O O . PRO A 1 85 ? -5.319 -1.355 5.157 1.00 95.81 85 PRO A O 1
ATOM 677 N N . VAL A 1 86 ? -4.390 -2.620 3.539 1.00 97.62 86 VAL A N 1
ATOM 678 C CA . VAL A 1 86 ? -3.189 -1.796 3.365 1.00 97.62 86 VAL A CA 1
ATOM 679 C C . VAL A 1 86 ? -2.952 -1.385 1.912 1.00 97.62 86 VAL A C 1
ATOM 681 O O . VAL A 1 86 ? -3.153 -2.153 0.973 1.00 97.62 86 VAL A O 1
ATOM 684 N N . VAL A 1 87 ? -2.483 -0.153 1.740 1.00 98.00 87 VAL A N 1
ATOM 685 C CA . VAL A 1 87 ? -1.890 0.370 0.510 1.00 98.00 87 VAL A CA 1
ATOM 686 C C . VAL A 1 87 ? -0.431 0.704 0.813 1.00 98.00 87 VAL A C 1
ATOM 688 O O . VAL A 1 87 ? -0.155 1.551 1.664 1.00 98.00 87 VAL A O 1
ATOM 691 N N . VAL A 1 88 ? 0.509 0.058 0.130 1.00 97.75 88 VAL A N 1
ATOM 692 C CA . VAL A 1 88 ? 1.946 0.326 0.289 1.00 97.75 88 VAL A CA 1
ATOM 693 C C . VAL A 1 88 ? 2.440 1.188 -0.869 1.00 97.75 88 VAL A C 1
ATOM 695 O O . VAL A 1 88 ? 2.174 0.892 -2.028 1.00 97.75 88 VAL A O 1
ATOM 698 N N . LEU A 1 89 ? 3.163 2.260 -0.558 1.00 97.06 89 LEU A N 1
ATOM 699 C CA . LEU A 1 89 ? 3.638 3.264 -1.505 1.00 97.06 89 LEU A CA 1
ATOM 700 C C . LEU A 1 89 ? 5.173 3.298 -1.505 1.00 97.06 89 LEU A C 1
ATOM 702 O O . LEU A 1 89 ? 5.765 3.453 -0.437 1.00 97.06 89 LEU A O 1
ATOM 706 N N . GLY A 1 90 ? 5.829 3.210 -2.662 1.00 95.50 90 GLY A N 1
ATOM 707 C CA . GLY A 1 90 ? 7.296 3.320 -2.740 1.00 95.50 90 GLY A CA 1
ATOM 708 C C . GLY A 1 90 ? 7.878 2.985 -4.112 1.00 95.50 90 GLY A C 1
ATOM 709 O O . GLY A 1 90 ? 7.140 2.691 -5.044 1.00 95.50 90 GLY A O 1
ATOM 710 N N . LYS A 1 91 ? 9.203 3.018 -4.257 1.00 90.00 91 LYS A N 1
ATOM 711 C CA . LYS A 1 91 ? 9.871 2.867 -5.563 1.00 90.00 91 LYS A CA 1
ATOM 712 C C . LYS A 1 91 ? 9.830 1.453 -6.156 1.00 90.00 91 LYS A C 1
ATOM 714 O O . LYS A 1 91 ? 9.633 1.322 -7.360 1.00 90.00 91 LYS A O 1
ATOM 719 N N . ASP A 1 92 ? 9.963 0.410 -5.337 1.00 87.31 92 ASP A N 1
ATOM 720 C CA . ASP A 1 92 ? 10.031 -0.994 -5.791 1.00 87.31 92 ASP A CA 1
ATOM 721 C C . ASP A 1 92 ? 9.060 -1.906 -5.017 1.00 87.31 92 ASP A C 1
ATOM 723 O O . ASP A 1 92 ? 9.342 -3.061 -4.701 1.00 87.31 92 ASP A O 1
ATOM 727 N N . VAL A 1 93 ? 7.879 -1.373 -4.695 1.00 92.75 93 VAL A N 1
ATOM 728 C CA . VAL A 1 93 ? 6.873 -2.070 -3.876 1.00 92.75 93 VAL A CA 1
ATOM 729 C C . VAL A 1 93 ? 6.047 -3.099 -4.652 1.00 92.75 93 VAL A C 1
ATOM 731 O O . VAL A 1 93 ? 5.488 -3.996 -4.034 1.00 92.75 93 VAL A O 1
ATOM 734 N N . ASP A 1 94 ? 6.009 -3.035 -5.987 1.00 89.62 94 ASP A N 1
ATOM 735 C CA . ASP A 1 94 ? 5.204 -3.946 -6.824 1.00 89.62 94 ASP A CA 1
ATOM 736 C C . ASP A 1 94 ? 5.597 -5.422 -6.656 1.00 89.6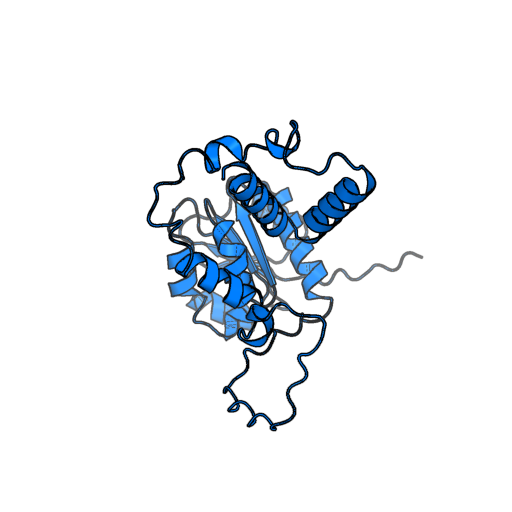2 94 ASP A C 1
ATOM 738 O O . ASP A 1 94 ? 4.754 -6.315 -6.722 1.00 89.62 94 ASP A O 1
ATOM 742 N N . ALA A 1 95 ? 6.881 -5.697 -6.407 1.00 85.69 95 ALA A N 1
ATOM 743 C CA . ALA A 1 95 ? 7.362 -7.056 -6.160 1.00 85.69 95 ALA A CA 1
ATOM 744 C C . ALA A 1 95 ? 6.839 -7.640 -4.833 1.00 85.69 95 ALA A C 1
ATOM 746 O O . ALA A 1 95 ? 6.838 -8.857 -4.661 1.00 85.69 95 ALA A O 1
ATOM 747 N N . LEU A 1 96 ? 6.378 -6.784 -3.915 1.00 87.81 96 LEU A N 1
ATOM 748 C CA . LEU A 1 96 ? 5.919 -7.161 -2.579 1.00 87.81 96 LEU A CA 1
ATOM 749 C C . LEU A 1 96 ? 4.424 -7.476 -2.536 1.00 87.81 96 LEU A C 1
ATOM 751 O O . LEU A 1 96 ? 3.954 -8.011 -1.539 1.00 87.81 96 LEU A O 1
ATOM 755 N N . GLU A 1 97 ? 3.658 -7.177 -3.589 1.00 89.25 97 GLU A N 1
ATOM 756 C CA . GLU A 1 97 ? 2.196 -7.313 -3.569 1.00 89.25 97 GLU A CA 1
ATOM 757 C C . GLU A 1 97 ? 1.743 -8.744 -3.234 1.00 89.25 97 GLU A C 1
ATOM 759 O O . GLU A 1 97 ? 0.835 -8.939 -2.425 1.00 89.25 97 GLU A O 1
ATOM 764 N N . SER A 1 98 ? 2.405 -9.762 -3.797 1.00 81.62 98 SER A N 1
ATOM 765 C CA . SER A 1 98 ? 2.079 -11.162 -3.496 1.00 81.62 98 SER A CA 1
ATOM 766 C C . SER A 1 98 ? 2.406 -11.541 -2.053 1.00 81.62 98 SER A C 1
ATOM 768 O O . SER A 1 98 ? 1.654 -12.297 -1.447 1.00 81.62 98 SER A O 1
ATOM 770 N N . GLU A 1 99 ? 3.520 -11.050 -1.512 1.00 87.94 99 GLU A N 1
ATOM 771 C CA . GLU A 1 99 ? 3.916 -11.313 -0.128 1.00 87.94 99 GLU A CA 1
ATOM 772 C C . GLU A 1 99 ? 2.948 -10.625 0.837 1.00 87.94 99 GLU A C 1
ATOM 774 O O . GLU A 1 99 ? 2.411 -11.256 1.742 1.00 87.94 99 GLU A O 1
ATOM 779 N N . LEU A 1 100 ? 2.630 -9.355 0.589 1.00 90.00 100 LEU A N 1
ATOM 780 C CA . LEU A 1 100 ? 1.691 -8.581 1.393 1.00 90.00 100 LEU A CA 1
ATOM 781 C C . LEU A 1 100 ? 0.299 -9.217 1.428 1.00 90.00 100 LEU A C 1
ATOM 783 O O . LEU A 1 100 ? -0.309 -9.264 2.493 1.00 90.00 100 LEU A O 1
ATOM 787 N N . ASN A 1 101 ? -0.184 -9.764 0.311 1.00 88.69 101 ASN A N 1
ATOM 788 C CA . ASN A 1 101 ? -1.467 -10.471 0.262 1.00 88.69 101 ASN A CA 1
ATOM 789 C C . ASN A 1 101 ? -1.477 -11.805 1.033 1.00 88.69 101 ASN A C 1
ATOM 791 O O . ASN A 1 101 ? -2.554 -12.295 1.363 1.00 88.69 101 ASN A O 1
ATOM 795 N N . ASN A 1 102 ? -0.316 -12.381 1.365 1.00 88.50 102 ASN A N 1
ATOM 796 C CA . ASN A 1 102 ? -0.242 -13.550 2.251 1.00 88.50 102 ASN A CA 1
ATOM 797 C C . ASN A 1 102 ? -0.373 -13.172 3.736 1.00 88.50 102 ASN A C 1
ATOM 799 O O . ASN A 1 102 ? -0.688 -14.031 4.560 1.00 88.50 102 ASN A O 1
ATOM 803 N N . HIS A 1 103 ? -0.105 -11.910 4.083 1.00 89.75 103 HIS A N 1
ATOM 804 C CA . HIS A 1 103 ? -0.064 -11.435 5.467 1.00 89.75 103 HIS A CA 1
ATOM 805 C C . HIS A 1 103 ? -1.256 -10.550 5.835 1.00 89.75 103 HIS A C 1
ATOM 807 O O . HIS A 1 103 ? -1.817 -10.705 6.917 1.00 89.75 103 HIS A O 1
ATOM 813 N N . PHE A 1 104 ? -1.641 -9.624 4.959 1.00 91.81 104 PHE A N 1
ATOM 814 C CA . PHE A 1 104 ? -2.720 -8.672 5.198 1.00 91.81 104 PHE A CA 1
ATOM 815 C C . PHE A 1 104 ? -4.062 -9.189 4.686 1.00 91.81 104 PHE A C 1
ATOM 817 O O . PHE A 1 104 ? -4.135 -9.924 3.706 1.00 91.81 104 PHE A O 1
ATOM 824 N N . SER A 1 105 ? -5.148 -8.728 5.311 1.00 88.12 105 SER A N 1
ATOM 825 C CA . SER A 1 105 ? -6.517 -9.044 4.865 1.00 88.12 105 SER A CA 1
ATOM 826 C C . SER A 1 105 ? -6.804 -8.644 3.410 1.00 88.12 105 SER A C 1
ATOM 828 O O . SER A 1 105 ? -7.581 -9.305 2.723 1.00 88.12 105 SER A O 1
ATOM 830 N N . LEU A 1 106 ? -6.198 -7.544 2.960 1.00 92.44 106 LEU A N 1
ATOM 831 C CA . LEU A 1 106 ? -6.211 -7.062 1.587 1.00 92.44 106 LEU A CA 1
ATOM 832 C C . LEU A 1 106 ? -5.044 -6.086 1.423 1.00 92.44 106 LEU A C 1
ATOM 834 O O . LEU A 1 106 ? -4.956 -5.114 2.178 1.00 92.44 106 LEU A O 1
ATOM 838 N N . ALA A 1 107 ? -4.180 -6.316 0.439 1.00 95.44 107 ALA A N 1
ATOM 839 C CA . ALA A 1 107 ? -3.069 -5.427 0.138 1.00 95.44 107 ALA A CA 1
ATOM 840 C C . ALA A 1 107 ? -3.095 -4.966 -1.319 1.00 95.44 107 ALA A C 1
ATOM 842 O O . ALA A 1 107 ? -3.533 -5.678 -2.220 1.00 95.44 107 ALA A O 1
ATOM 843 N N . THR A 1 108 ? -2.596 -3.757 -1.549 1.00 96.56 108 THR A N 1
ATOM 844 C CA . THR A 1 108 ? -2.246 -3.269 -2.883 1.00 96.56 108 THR A CA 1
ATOM 845 C C . THR A 1 108 ? -1.017 -2.374 -2.790 1.00 96.56 108 THR A C 1
ATOM 847 O O . THR A 1 108 ? -0.711 -1.827 -1.725 1.00 96.56 108 THR A O 1
ATOM 850 N N . THR A 1 109 ? -0.295 -2.232 -3.893 1.00 97.19 109 THR A N 1
ATOM 851 C CA . THR A 1 109 ? 0.956 -1.479 -3.953 1.00 97.19 109 THR A CA 1
AT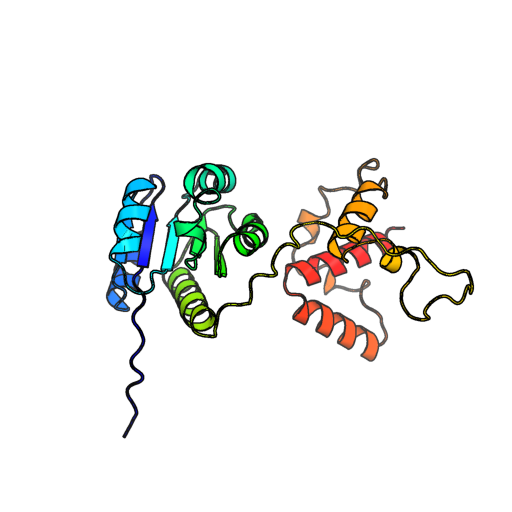OM 852 C C . THR A 1 109 ? 0.866 -0.384 -5.008 1.00 97.19 109 THR A C 1
ATOM 854 O O . THR A 1 109 ? 0.238 -0.563 -6.048 1.00 97.19 109 THR A O 1
ATOM 857 N N . LEU A 1 110 ? 1.485 0.767 -4.748 1.00 96.31 110 LEU A N 1
ATOM 858 C CA . LEU A 1 110 ? 1.616 1.847 -5.721 1.00 96.31 110 LEU A CA 1
ATOM 859 C C . LEU A 1 110 ? 3.066 2.300 -5.823 1.00 96.31 110 LEU A C 1
ATOM 861 O O . LEU A 1 110 ? 3.685 2.723 -4.840 1.00 96.31 110 LEU A O 1
ATOM 865 N N . ARG A 1 111 ? 3.572 2.266 -7.050 1.00 95.06 111 ARG A N 1
ATOM 866 C CA . ARG A 1 111 ? 4.930 2.673 -7.370 1.00 95.06 111 ARG A CA 1
ATOM 867 C C . ARG A 1 111 ? 5.078 4.195 -7.446 1.00 95.06 111 ARG A C 1
ATOM 869 O O . ARG A 1 111 ? 4.238 4.857 -8.050 1.00 95.06 111 ARG A O 1
ATOM 876 N N . THR A 1 112 ? 6.149 4.759 -6.886 1.00 91.12 112 THR A N 1
ATOM 877 C CA . THR A 1 112 ? 6.498 6.175 -7.101 1.00 91.12 112 THR A CA 1
ATOM 878 C C . THR A 1 112 ? 7.055 6.405 -8.520 1.00 91.12 112 THR A C 1
ATOM 880 O O . THR A 1 112 ? 7.723 5.525 -9.068 1.00 91.12 112 THR A O 1
ATOM 883 N N . PRO A 1 113 ? 6.791 7.566 -9.162 1.00 93.25 113 PRO A N 1
ATOM 884 C CA . PRO A 1 113 ? 6.084 8.744 -8.649 1.00 93.25 113 PRO A CA 1
ATOM 885 C C . PRO A 1 113 ? 4.555 8.579 -8.613 1.00 93.25 113 PRO A C 1
ATOM 887 O O . PRO A 1 113 ? 3.961 7.980 -9.501 1.00 93.25 113 PRO A O 1
ATOM 890 N N . LEU A 1 114 ? 3.914 9.173 -7.600 1.00 93.25 114 LEU A N 1
ATOM 891 C CA . LEU A 1 114 ? 2.474 9.036 -7.343 1.00 93.25 114 LEU A CA 1
ATOM 892 C C . LEU A 1 114 ? 1.701 10.294 -7.736 1.00 93.25 114 LEU A C 1
ATOM 894 O O . LEU A 1 114 ? 2.095 11.411 -7.383 1.00 93.25 114 LEU A O 1
ATOM 898 N N . THR A 1 115 ? 0.538 10.121 -8.363 1.00 95.69 115 THR A N 1
ATOM 899 C CA . THR A 1 115 ? -0.450 11.195 -8.502 1.00 95.69 115 THR A CA 1
ATOM 900 C C . THR A 1 115 ? -1.550 11.078 -7.437 1.00 95.69 115 THR A C 1
ATOM 902 O O . THR A 1 115 ? -1.814 9.991 -6.915 1.00 95.69 115 THR A O 1
ATOM 905 N N . PRO A 1 116 ? -2.260 12.176 -7.106 1.00 95.44 116 PRO A N 1
ATOM 906 C CA . PRO A 1 116 ? -3.408 12.105 -6.203 1.00 95.44 116 PRO A CA 1
ATOM 907 C C . PRO A 1 116 ? -4.515 11.152 -6.677 1.00 95.44 116 PRO A C 1
ATOM 909 O O . PRO A 1 116 ? -5.237 10.604 -5.845 1.00 95.44 116 PRO A O 1
ATOM 912 N N . GLN A 1 117 ? -4.655 10.953 -7.995 1.00 94.62 117 GLN A N 1
ATOM 913 C CA . GLN A 1 117 ? -5.653 10.035 -8.544 1.00 94.62 117 GLN A CA 1
ATOM 914 C C . GLN A 1 117 ? -5.279 8.573 -8.309 1.00 94.62 117 GLN A C 1
ATOM 916 O O . GLN A 1 117 ? -6.168 7.799 -7.968 1.00 94.62 117 GLN A O 1
ATOM 921 N N . ASP A 1 118 ? -3.996 8.217 -8.403 1.00 94.94 118 ASP A N 1
ATOM 922 C CA . ASP A 1 118 ? -3.532 6.843 -8.164 1.00 94.94 118 ASP A CA 1
ATOM 923 C C . ASP A 1 118 ? -3.825 6.415 -6.724 1.00 94.94 118 ASP A C 1
ATOM 925 O O . ASP A 1 118 ? -4.430 5.371 -6.479 1.00 94.94 118 ASP A O 1
ATOM 929 N N . VAL A 1 119 ? -3.488 7.281 -5.761 1.00 96.00 119 VAL A N 1
ATOM 930 C CA . VAL A 1 119 ? -3.743 7.025 -4.336 1.00 96.00 119 VAL A CA 1
ATOM 931 C C . VAL A 1 119 ? -5.242 6.917 -4.061 1.00 96.00 119 VAL A C 1
ATOM 933 O O . VAL A 1 119 ? -5.682 5.998 -3.373 1.00 96.00 119 VAL A O 1
ATOM 936 N N . LEU A 1 120 ? -6.050 7.816 -4.629 1.00 94.12 120 LEU A N 1
ATOM 937 C CA . LEU A 1 120 ? -7.502 7.769 -4.470 1.00 94.12 120 LEU A CA 1
ATOM 938 C C . LEU A 1 120 ? -8.107 6.500 -5.093 1.00 94.12 120 LEU A C 1
ATOM 940 O O . LEU A 1 120 ? -9.012 5.905 -4.509 1.00 94.12 120 LEU A O 1
ATOM 944 N N . ALA A 1 121 ? -7.622 6.082 -6.263 1.00 94.25 121 ALA A N 1
ATOM 945 C CA . ALA A 1 121 ? -8.069 4.868 -6.934 1.00 94.25 121 ALA A CA 1
ATOM 946 C C . ALA A 1 121 ? -7.756 3.622 -6.094 1.00 94.25 121 ALA A C 1
ATOM 948 O O . ALA A 1 121 ? -8.652 2.803 -5.886 1.00 94.25 121 ALA A O 1
ATOM 949 N N . ALA A 1 122 ? -6.546 3.522 -5.536 1.00 95.62 122 ALA A N 1
ATOM 950 C CA . ALA A 1 122 ? -6.165 2.424 -4.649 1.00 95.62 122 ALA A CA 1
ATOM 951 C C . ALA A 1 122 ? -6.999 2.401 -3.360 1.00 95.62 122 ALA A C 1
ATOM 953 O O . ALA A 1 122 ? -7.533 1.359 -2.987 1.00 95.62 122 ALA A O 1
ATOM 954 N N . VAL A 1 123 ? -7.198 3.552 -2.710 1.00 94.50 123 VAL A N 1
ATOM 955 C CA . VAL A 1 123 ? -8.045 3.643 -1.508 1.00 94.50 123 VAL A CA 1
ATOM 956 C C . VAL A 1 123 ? -9.488 3.239 -1.817 1.00 94.50 123 VAL A C 1
ATOM 958 O O . VAL A 1 123 ? -10.094 2.491 -1.053 1.00 94.50 123 VAL A O 1
ATOM 961 N N . ASN A 1 124 ? -10.042 3.673 -2.952 1.00 91.50 124 ASN A N 1
ATOM 962 C CA . ASN A 1 124 ? -11.389 3.284 -3.372 1.00 91.50 124 ASN A CA 1
ATOM 963 C C . ASN A 1 124 ? -11.487 1.792 -3.709 1.00 91.50 124 ASN A C 1
ATOM 965 O O . ASN A 1 124 ? -12.497 1.162 -3.391 1.00 91.50 124 ASN A O 1
ATOM 969 N N . TYR A 1 125 ? -10.450 1.223 -4.329 1.00 91.69 125 TYR A N 1
ATOM 970 C CA . TYR A 1 125 ? -10.350 -0.211 -4.574 1.00 91.69 125 TYR A CA 1
ATOM 971 C C . TYR A 1 125 ? -10.392 -0.987 -3.254 1.00 91.69 125 TYR A C 1
ATOM 973 O O . TYR A 1 125 ? -11.237 -1.869 -3.093 1.00 91.69 125 TYR A O 1
ATOM 981 N N . ILE A 1 126 ? -9.562 -0.609 -2.281 1.00 93.19 126 ILE A N 1
ATOM 982 C CA . ILE A 1 126 ? -9.557 -1.216 -0.949 1.00 93.19 126 ILE A CA 1
ATOM 983 C C . ILE A 1 126 ? -10.926 -1.072 -0.276 1.00 93.19 126 ILE A C 1
ATOM 985 O O . ILE A 1 126 ? -11.516 -2.065 0.142 1.00 93.19 126 ILE A O 1
ATOM 989 N N . ALA A 1 127 ? -11.474 0.144 -0.222 1.00 90.06 127 ALA A N 1
ATOM 990 C CA . ALA A 1 127 ? -12.752 0.429 0.427 1.00 90.06 127 ALA A CA 1
ATOM 991 C C . ALA A 1 127 ? -13.917 -0.373 -0.175 1.00 90.06 127 ALA A C 1
ATOM 993 O O . ALA A 1 127 ? -14.823 -0.794 0.545 1.00 90.06 127 ALA A O 1
ATOM 994 N N . LYS A 1 128 ? -13.905 -0.596 -1.495 1.00 88.56 128 LYS A N 1
ATOM 995 C CA . LYS A 1 128 ? -14.918 -1.397 -2.189 1.00 88.56 128 LYS A CA 1
ATOM 996 C C . LYS A 1 128 ? -14.770 -2.886 -1.872 1.00 88.56 128 LYS A C 1
ATOM 998 O O . LYS A 1 128 ? -15.759 -3.531 -1.535 1.00 88.56 128 LYS A O 1
ATOM 1003 N N . ASN A 1 129 ? -13.559 -3.430 -1.969 1.00 86.88 129 ASN A N 1
ATOM 1004 C CA . ASN A 1 129 ? -13.337 -4.871 -1.832 1.00 86.88 129 ASN A CA 1
ATOM 1005 C C . ASN A 1 129 ? -13.368 -5.335 -0.373 1.00 86.88 129 ASN A C 1
ATOM 1007 O O . ASN A 1 129 ? -13.949 -6.374 -0.085 1.00 86.88 129 ASN A O 1
ATOM 1011 N N . TYR A 1 130 ? -12.877 -4.524 0.565 1.00 85.06 130 TYR A N 1
ATOM 1012 C CA . TYR A 1 130 ? -12.892 -4.854 1.992 1.00 85.06 130 TYR A CA 1
ATOM 1013 C C . TYR A 1 130 ? -14.316 -4.976 2.571 1.00 85.06 130 TYR A C 1
ATOM 1015 O O . TYR A 1 130 ? -14.566 -5.784 3.461 1.00 85.06 130 TYR A O 1
ATOM 1023 N N . ARG A 1 131 ? -15.291 -4.225 2.029 1.00 69.81 131 ARG A N 1
ATOM 1024 C CA . ARG A 1 131 ? -16.712 -4.317 2.428 1.00 69.81 131 ARG A CA 1
ATOM 1025 C C . ARG A 1 131 ? -17.406 -5.598 1.984 1.00 69.81 131 ARG A C 1
ATOM 1027 O O . ARG A 1 131 ? -18.453 -5.924 2.534 1.00 69.81 131 ARG A O 1
ATOM 1034 N N . SER A 1 132 ? -16.861 -6.298 0.995 1.00 54.97 132 SER A N 1
ATOM 1035 C CA . SER A 1 132 ? -17.540 -7.410 0.313 1.00 54.97 132 SER A CA 1
ATOM 1036 C C . SER A 1 132 ? -17.523 -8.721 1.113 1.00 54.97 132 SER A C 1
ATOM 1038 O O . SER A 1 132 ? -17.883 -9.766 0.584 1.00 54.97 132 SER A O 1
ATOM 1040 N N . GLY A 1 133 ? -17.148 -8.666 2.394 1.00 46.16 133 GLY A N 1
ATOM 1041 C CA . GLY A 1 133 ? -16.878 -9.835 3.219 1.00 46.16 133 GLY A CA 1
ATOM 1042 C C . GLY A 1 133 ? -15.424 -10.257 3.054 1.00 46.16 133 GLY A C 1
ATOM 1043 O O . GLY A 1 133 ? -14.902 -10.292 1.943 1.00 46.16 133 GLY A O 1
ATOM 1044 N N . ARG A 1 134 ? -14.765 -10.526 4.187 1.00 41.91 134 ARG A N 1
ATOM 1045 C CA . ARG A 1 134 ? -13.423 -11.115 4.253 1.00 41.91 134 ARG A CA 1
ATOM 1046 C C . ARG A 1 134 ? -13.284 -12.186 3.160 1.00 41.91 134 ARG A C 1
ATOM 1048 O O . ARG A 1 134 ? -14.087 -13.120 3.195 1.00 41.91 134 ARG A O 1
ATOM 1055 N N . PRO A 1 135 ? -12.289 -12.133 2.254 1.00 41.34 135 PRO A N 1
ATOM 1056 C CA . PRO A 1 135 ? -11.822 -13.385 1.685 1.00 41.34 135 PRO A CA 1
ATOM 1057 C C . PRO A 1 135 ? -11.457 -14.254 2.889 1.00 41.34 135 PRO A C 1
ATOM 1059 O O . PRO A 1 135 ? -10.722 -13.809 3.776 1.00 41.34 135 PRO A O 1
ATOM 1062 N N . GLU A 1 136 ? -12.082 -15.425 3.010 1.00 37.22 136 GLU A N 1
ATOM 1063 C CA . GLU A 1 136 ? -11.652 -16.413 3.987 1.00 37.22 136 GLU A CA 1
ATOM 1064 C C . GLU A 1 136 ? -10.158 -16.596 3.761 1.00 37.22 136 GLU A C 1
ATOM 1066 O O . GLU A 1 136 ? -9.744 -17.109 2.723 1.00 37.22 136 GLU A O 1
ATOM 1071 N N . VAL A 1 137 ? -9.349 -16.092 4.696 1.00 41.31 137 VAL A N 1
ATOM 1072 C CA . VAL A 1 137 ? -7.920 -16.376 4.732 1.00 41.31 137 VAL A CA 1
ATOM 1073 C C . VAL A 1 137 ? -7.834 -17.892 4.611 1.00 41.31 137 VAL A C 1
ATOM 1075 O O . VAL A 1 137 ? -8.411 -18.567 5.476 1.00 41.31 137 VAL A O 1
ATOM 1078 N N . PRO A 1 138 ? -7.211 -18.458 3.559 1.00 34.28 138 PRO A N 1
ATOM 1079 C CA . PRO A 1 138 ? -7.007 -19.888 3.524 1.00 34.28 138 PRO A CA 1
ATOM 1080 C C . PRO A 1 138 ? -6.203 -20.203 4.777 1.00 34.28 138 PRO A C 1
ATOM 1082 O O . PRO A 1 138 ? -5.053 -19.786 4.914 1.00 34.28 138 PRO A O 1
ATOM 1085 N N . LYS A 1 139 ? -6.857 -20.850 5.750 1.00 31.08 139 LYS A N 1
ATOM 1086 C CA . LYS A 1 139 ? -6.199 -21.327 6.958 1.00 31.08 139 LYS A CA 1
ATOM 1087 C C . LYS A 1 139 ? -5.045 -22.175 6.460 1.00 31.08 139 LYS A C 1
ATOM 1089 O O . LYS A 1 139 ? -5.282 -23.229 5.874 1.00 31.08 139 LYS A O 1
ATOM 1094 N N . ILE A 1 140 ? -3.821 -21.700 6.666 1.00 35.31 140 ILE A N 1
ATOM 1095 C CA . ILE A 1 140 ? -2.624 -22.517 6.507 1.00 35.31 140 ILE A CA 1
ATOM 1096 C C . ILE A 1 140 ? -2.910 -23.782 7.326 1.00 35.31 140 ILE A C 1
ATOM 1098 O O . ILE A 1 140 ? -3.153 -23.646 8.532 1.00 35.31 140 ILE A O 1
ATOM 1102 N N . PRO A 1 141 ? -2.997 -24.977 6.709 1.00 33.28 141 PRO A N 1
ATOM 1103 C CA . PRO A 1 141 ? -3.345 -26.184 7.436 1.00 33.28 141 PRO A CA 1
ATOM 1104 C C . PRO A 1 141 ? -2.339 -26.375 8.563 1.00 33.28 141 PRO A C 1
ATOM 1106 O O . PRO A 1 141 ? -1.159 -26.643 8.343 1.00 33.28 141 PRO A O 1
ATOM 1109 N N . THR A 1 142 ? -2.803 -26.161 9.789 1.00 38.91 142 THR A N 1
ATOM 1110 C CA . THR A 1 142 ? -2.028 -26.442 10.986 1.00 38.91 142 THR A CA 1
ATOM 1111 C C . THR A 1 142 ? -2.059 -27.955 11.164 1.00 38.91 142 THR A C 1
ATOM 1113 O O . THR A 1 142 ? -3.135 -28.533 11.288 1.00 38.91 142 THR A O 1
ATOM 1116 N N . ALA A 1 143 ? -0.871 -28.558 11.153 1.00 38.00 143 ALA A N 1
ATOM 1117 C CA . ALA A 1 143 ? -0.593 -29.989 11.254 1.00 38.00 143 ALA A CA 1
ATOM 1118 C C . ALA A 1 143 ? -1.009 -30.834 10.033 1.00 38.00 143 ALA A C 1
ATOM 1120 O O . ALA A 1 143 ? -2.179 -31.127 9.789 1.00 38.00 143 ALA A O 1
ATOM 1121 N N . ALA A 1 144 ? 0.011 -31.292 9.303 1.00 38.09 144 ALA A N 1
ATOM 1122 C CA . ALA A 1 144 ? -0.082 -32.434 8.411 1.00 38.09 144 ALA A CA 1
ATOM 1123 C C . ALA A 1 144 ? -0.641 -33.634 9.194 1.00 38.09 144 ALA A C 1
ATOM 1125 O O . ALA A 1 144 ? 0.004 -34.141 10.110 1.00 38.09 144 ALA A O 1
ATOM 1126 N N . LYS A 1 145 ? -1.854 -34.072 8.847 1.00 38.34 145 LYS A N 1
ATOM 1127 C CA . LYS A 1 145 ? -2.280 -35.440 9.143 1.00 38.34 145 LYS A CA 1
ATOM 1128 C C . LYS A 1 145 ? -1.453 -36.367 8.263 1.00 38.34 145 LYS A C 1
ATOM 1130 O O . LYS A 1 145 ? -1.326 -36.115 7.065 1.00 38.34 145 LYS A O 1
ATOM 1135 N N . GLU A 1 146 ? -0.888 -37.399 8.878 1.00 37.56 146 GLU A N 1
ATOM 1136 C CA . GLU A 1 146 ? -0.216 -38.496 8.186 1.00 37.56 146 GLU A CA 1
ATOM 1137 C C . GLU A 1 146 ? -1.096 -39.011 7.033 1.00 37.56 146 GLU A C 1
ATOM 1139 O O . GLU A 1 146 ? -2.316 -39.136 7.204 1.00 37.56 146 GLU A O 1
ATOM 1144 N N . PRO A 1 147 ? -0.516 -39.267 5.847 1.00 34.84 147 PRO A N 1
ATOM 1145 C CA . PRO A 1 147 ? -1.279 -39.787 4.725 1.00 34.84 147 PRO A CA 1
ATOM 1146 C C . PRO A 1 147 ? -1.819 -41.188 5.063 1.00 34.84 147 PRO A C 1
ATOM 1148 O O . PRO A 1 147 ? -1.118 -41.975 5.703 1.00 34.84 147 PRO A O 1
ATOM 1151 N N . PRO A 1 148 ? -3.056 -41.517 4.649 1.00 38.28 148 PRO A N 1
ATOM 1152 C CA . PRO A 1 148 ? -3.618 -42.844 4.863 1.00 38.28 148 PRO A CA 1
ATOM 1153 C C . PRO A 1 148 ? -2.829 -43.897 4.074 1.00 38.28 148 PRO A C 1
ATOM 1155 O O . PRO A 1 148 ? -2.355 -43.634 2.966 1.00 38.28 148 PRO A O 1
ATOM 1158 N N . ALA A 1 149 ? -2.704 -45.093 4.653 1.00 39.69 149 ALA A N 1
ATOM 1159 C CA . ALA A 1 149 ? -2.135 -46.260 3.989 1.00 39.69 149 ALA A CA 1
ATOM 1160 C C . ALA A 1 149 ? -2.942 -46.601 2.721 1.00 39.69 149 ALA A C 1
ATOM 1162 O O . ALA A 1 149 ? -4.173 -46.602 2.747 1.00 39.69 149 ALA A O 1
ATOM 1163 N N . LEU A 1 150 ? -2.236 -46.842 1.615 1.00 37.72 150 LEU A N 1
ATOM 1164 C CA . LEU A 1 150 ? -2.808 -47.241 0.327 1.00 37.72 150 LEU A CA 1
ATOM 1165 C C . LEU A 1 150 ? -3.207 -48.725 0.366 1.00 37.72 150 LEU A C 1
ATOM 1167 O O . LEU A 1 150 ? -2.382 -49.555 0.742 1.00 37.72 150 LEU A O 1
ATOM 1171 N N . ASP A 1 151 ? -4.437 -49.034 -0.053 1.00 35.19 151 ASP A N 1
ATOM 1172 C CA . ASP A 1 151 ? -4.920 -50.401 -0.300 1.00 35.19 151 ASP A CA 1
ATOM 1173 C C . ASP A 1 151 ? -4.460 -50.930 -1.673 1.00 35.19 151 ASP A C 1
ATOM 1175 O O . ASP A 1 151 ? -4.235 -50.168 -2.618 1.00 35.19 151 ASP A O 1
ATOM 1179 N N . GLU A 1 152 ? -4.332 -52.257 -1.752 1.00 42.03 152 GLU A N 1
ATOM 1180 C CA . GLU A 1 152 ? -3.599 -53.054 -2.751 1.00 42.03 152 GLU A CA 1
ATOM 1181 C C . GLU A 1 152 ? -4.211 -53.156 -4.165 1.00 42.03 152 GLU A C 1
ATOM 1183 O O . GLU A 1 152 ? -3.617 -53.790 -5.038 1.00 42.03 152 GLU A O 1
ATOM 1188 N N . ASP A 1 153 ? -5.327 -52.494 -4.470 1.00 39.22 153 ASP A N 1
ATOM 1189 C CA . ASP A 1 153 ? -5.989 -52.640 -5.775 1.00 39.22 153 ASP A CA 1
ATOM 1190 C C . ASP A 1 153 ? -5.683 -51.468 -6.720 1.00 39.22 153 ASP A C 1
ATOM 1192 O O . ASP A 1 153 ? -6.429 -50.497 -6.867 1.00 39.22 153 ASP A O 1
ATOM 1196 N N . GLY A 1 154 ? -4.528 -51.577 -7.378 1.00 38.06 154 GLY A N 1
ATOM 1197 C CA . GLY A 1 154 ? -3.959 -50.597 -8.300 1.00 38.06 154 GLY A CA 1
ATOM 1198 C C . GLY A 1 154 ? -4.826 -50.244 -9.514 1.00 38.06 154 GLY A C 1
ATOM 1199 O O . GLY A 1 154 ? -4.650 -50.792 -10.604 1.00 38.06 154 GLY A O 1
ATOM 1200 N N . VAL A 1 155 ? -5.654 -49.206 -9.377 1.00 30.50 155 VAL A N 1
ATOM 1201 C CA . VAL A 1 155 ? -6.194 -48.450 -10.517 1.00 30.50 155 VAL A CA 1
ATOM 1202 C C . VAL A 1 155 ? -5.883 -46.959 -10.339 1.00 30.50 155 VAL A C 1
ATOM 1204 O O . VAL A 1 155 ? -6.378 -46.339 -9.397 1.00 30.50 155 VAL A O 1
ATOM 1207 N N . PRO A 1 156 ? -5.084 -46.333 -11.225 1.00 34.25 156 PRO A N 1
ATOM 1208 C CA . PRO A 1 156 ? -4.802 -44.910 -11.122 1.00 34.25 156 PRO A CA 1
ATOM 1209 C C . PRO A 1 156 ? -6.027 -44.098 -11.557 1.00 34.25 156 PRO A C 1
ATOM 1211 O O . PRO A 1 156 ? -6.601 -44.322 -12.626 1.00 34.25 156 PRO A O 1
ATOM 1214 N N . TYR A 1 157 ? -6.398 -43.119 -10.730 1.00 38.53 157 TYR A N 1
ATOM 1215 C CA . TYR A 1 157 ? -7.362 -42.072 -11.063 1.00 38.53 157 TYR A CA 1
ATOM 1216 C C . TYR A 1 157 ? -6.980 -41.432 -12.410 1.00 38.53 157 TYR A C 1
ATOM 1218 O O . TYR A 1 157 ? -5.977 -40.725 -12.528 1.00 38.53 157 TYR A O 1
ATOM 1226 N N . LYS A 1 158 ? -7.784 -41.679 -13.450 1.00 36.72 158 LYS A N 1
ATOM 1227 C CA . LYS A 1 158 ? -7.712 -40.939 -14.715 1.00 36.72 158 LYS A CA 1
ATOM 1228 C C . LYS A 1 158 ? -8.007 -39.466 -14.426 1.00 36.72 158 LYS A C 1
ATOM 1230 O O . LYS A 1 158 ? -9.149 -39.128 -14.131 1.00 36.72 158 LYS A O 1
ATOM 1235 N N . GLY A 1 159 ? -7.003 -38.599 -14.552 1.00 44.44 159 GLY A N 1
ATOM 1236 C CA . GLY A 1 159 ? -7.241 -37.155 -14.656 1.00 44.44 159 GLY A CA 1
ATOM 1237 C C . GLY A 1 159 ? -6.167 -36.220 -14.111 1.00 44.44 159 GLY A C 1
ATOM 1238 O O . GLY A 1 159 ? -6.241 -35.030 -14.388 1.00 44.44 159 GLY A O 1
ATOM 1239 N N . LEU A 1 160 ? -5.157 -36.707 -13.392 1.00 43.00 160 LEU A N 1
ATOM 1240 C CA . LEU A 1 160 ? -4.064 -35.871 -12.893 1.00 43.00 160 LEU A CA 1
ATOM 1241 C C . LEU A 1 160 ? -2.740 -36.585 -13.172 1.00 43.00 160 LEU A C 1
ATOM 1243 O O . LEU A 1 160 ? -2.545 -37.729 -12.770 1.00 43.00 160 LEU A O 1
ATOM 1247 N N . HIS A 1 161 ? -1.855 -35.928 -13.927 1.00 39.28 161 HIS A N 1
ATOM 1248 C CA . HIS A 1 161 ? -0.500 -36.411 -14.212 1.00 39.28 161 HIS A CA 1
ATOM 1249 C C . HIS A 1 161 ? 0.180 -36.841 -12.889 1.00 39.28 161 HIS A C 1
ATOM 1251 O O . HIS A 1 161 ? -0.016 -36.151 -11.889 1.00 39.28 161 HIS A O 1
ATOM 1257 N N . PRO A 1 162 ? 0.960 -37.940 -12.839 1.00 43.41 162 PRO A N 1
ATOM 1258 C CA . PRO A 1 162 ? 1.457 -38.542 -11.591 1.00 43.41 162 PRO A CA 1
ATOM 1259 C C . PRO A 1 162 ? 2.132 -37.571 -10.605 1.00 43.41 162 PRO A C 1
ATOM 1261 O O . PRO A 1 162 ? 2.066 -37.766 -9.397 1.00 43.41 162 PRO A O 1
ATOM 1264 N N . THR A 1 163 ? 2.727 -36.486 -11.103 1.00 40.06 163 THR A N 1
ATOM 1265 C CA . THR A 1 163 ? 3.315 -35.404 -10.294 1.00 40.06 163 THR A CA 1
ATOM 1266 C C . THR A 1 163 ? 2.310 -34.559 -9.510 1.00 40.06 163 THR A C 1
ATOM 1268 O O . THR A 1 163 ? 2.692 -33.959 -8.513 1.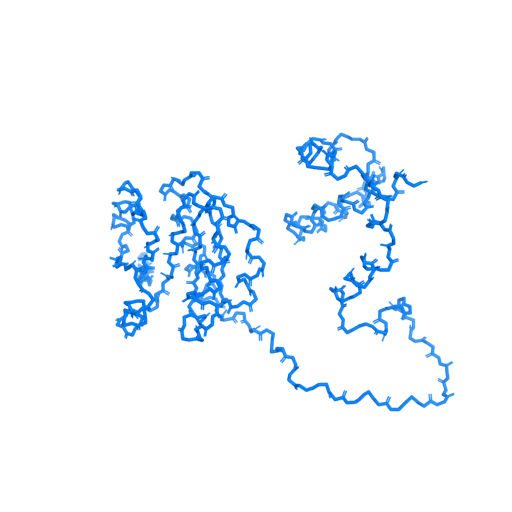00 40.06 163 THR A O 1
ATOM 1271 N N . TYR A 1 164 ? 1.043 -34.486 -9.916 1.00 38.53 164 TYR A N 1
ATOM 1272 C CA . TYR A 1 164 ? 0.007 -33.774 -9.157 1.00 38.53 164 TYR A CA 1
ATOM 1273 C C . TYR A 1 164 ? -0.493 -34.579 -7.959 1.00 38.53 164 TYR A C 1
ATOM 1275 O O . TYR A 1 164 ? -0.947 -33.992 -6.986 1.00 38.53 164 TYR A O 1
ATOM 1283 N N . ALA A 1 165 ? -0.407 -35.911 -8.017 1.00 44.56 165 ALA A N 1
ATOM 1284 C CA . ALA A 1 165 ? -0.796 -36.771 -6.903 1.00 44.56 165 ALA A CA 1
ATOM 1285 C C . ALA A 1 165 ? 0.227 -36.733 -5.753 1.00 44.56 165 ALA A C 1
ATOM 1287 O O . ALA A 1 165 ? -0.129 -37.003 -4.610 1.00 44.56 165 ALA A O 1
ATOM 1288 N N . SER A 1 166 ? 1.488 -36.385 -6.043 1.00 46.59 166 SER A N 1
ATOM 1289 C CA . SER A 1 166 ? 2.574 -36.342 -5.057 1.00 46.59 166 SER A CA 1
ATOM 1290 C C . SER A 1 166 ? 2.794 -34.974 -4.408 1.00 46.59 166 SER A C 1
ATOM 1292 O O . SER A 1 166 ? 3.563 -34.885 -3.456 1.00 46.59 166 SER A O 1
ATOM 1294 N N . GLU A 1 167 ? 2.177 -33.904 -4.916 1.00 51.78 167 GLU A N 1
ATOM 1295 C CA . GLU A 1 167 ? 2.469 -32.533 -4.485 1.00 51.78 167 GLU A CA 1
ATOM 1296 C C . GLU A 1 167 ? 1.229 -31.847 -3.908 1.00 51.78 167 GLU A C 1
ATOM 1298 O O . GLU A 1 167 ? 0.171 -31.800 -4.529 1.00 51.78 167 GLU A O 1
ATOM 1303 N N . ALA A 1 168 ? 1.374 -31.268 -2.712 1.00 49.09 168 ALA A N 1
ATOM 1304 C CA . ALA A 1 168 ? 0.268 -30.691 -1.942 1.00 49.09 168 ALA A CA 1
ATOM 1305 C C . ALA A 1 168 ? -0.425 -29.490 -2.621 1.00 49.09 168 ALA A C 1
ATOM 1307 O O . ALA A 1 168 ? -1.516 -29.099 -2.208 1.00 49.09 168 ALA A O 1
ATOM 1308 N N . SER A 1 169 ? 0.210 -28.871 -3.624 1.00 48.62 169 SER A N 1
ATOM 1309 C CA . SER A 1 169 ? -0.345 -27.742 -4.374 1.00 48.62 169 SER A CA 1
ATOM 1310 C C . SER A 1 169 ? 0.426 -27.470 -5.678 1.00 48.62 169 SER A C 1
ATOM 1312 O O . SER A 1 169 ? 1.613 -27.781 -5.800 1.00 48.62 169 SER A O 1
ATOM 1314 N N . LEU A 1 170 ? -0.240 -26.829 -6.648 1.00 46.47 170 LEU A N 1
ATOM 1315 C CA . LEU A 1 170 ? 0.362 -26.326 -7.897 1.00 46.47 170 LEU A CA 1
ATOM 1316 C C . LEU A 1 170 ? 1.601 -25.426 -7.661 1.00 46.47 170 LEU A C 1
ATOM 1318 O O . LEU A 1 170 ? 2.604 -25.615 -8.350 1.00 46.47 170 LEU A O 1
ATOM 1322 N N . PRO A 1 171 ? 1.599 -24.506 -6.673 1.00 45.69 171 PRO A N 1
ATOM 1323 C CA . PRO A 1 171 ? 2.791 -23.743 -6.293 1.00 45.69 171 PRO A CA 1
ATOM 1324 C C . PRO A 1 171 ? 3.974 -24.596 -5.807 1.00 45.69 171 PRO A C 1
ATOM 1326 O O . PRO A 1 171 ? 5.119 -24.293 -6.134 1.00 45.69 171 PRO A O 1
ATOM 1329 N N . ASN A 1 172 ? 3.732 -25.682 -5.065 1.00 50.47 172 ASN A N 1
ATOM 1330 C CA . ASN A 1 172 ? 4.815 -26.564 -4.609 1.00 50.47 172 ASN A CA 1
ATOM 1331 C C . ASN A 1 172 ? 5.437 -27.347 -5.765 1.00 50.47 172 ASN A C 1
ATOM 1333 O O . ASN A 1 172 ? 6.663 -27.412 -5.870 1.00 50.47 172 ASN A O 1
ATOM 1337 N N . LEU A 1 173 ? 4.602 -27.854 -6.678 1.00 49.69 173 LEU A N 1
ATOM 1338 C CA . LEU A 1 173 ? 5.070 -28.465 -7.920 1.00 49.69 173 LEU A CA 1
ATOM 1339 C C . LEU A 1 173 ? 5.927 -27.474 -8.730 1.00 49.69 173 LEU A C 1
ATOM 1341 O O . LEU A 1 173 ? 6.981 -27.852 -9.229 1.00 49.69 173 LEU A O 1
ATOM 1345 N N . PHE A 1 174 ? 5.534 -26.197 -8.783 1.00 53.78 174 PHE A N 1
ATOM 1346 C CA . PHE A 1 174 ? 6.283 -25.119 -9.438 1.00 53.78 174 PHE A CA 1
ATOM 1347 C C . PHE A 1 174 ? 7.665 -24.876 -8.810 1.00 53.78 174 PHE A C 1
ATOM 1349 O O . PHE A 1 174 ? 8.669 -24.866 -9.522 1.00 53.78 174 PHE A O 1
ATOM 1356 N N . PHE A 1 175 ? 7.763 -24.728 -7.486 1.00 52.28 175 PHE A N 1
ATOM 1357 C CA . PHE A 1 175 ? 9.059 -24.494 -6.833 1.00 52.28 175 PHE A CA 1
ATOM 1358 C C . PHE A 1 175 ? 9.984 -25.707 -6.898 1.00 52.28 175 PHE A C 1
ATOM 1360 O O . PHE A 1 175 ? 11.200 -25.552 -7.038 1.00 52.28 175 PHE A O 1
ATOM 1367 N N . LYS A 1 176 ? 9.415 -26.913 -6.842 1.00 52.53 176 LYS A N 1
ATOM 1368 C CA . LYS A 1 176 ? 10.156 -28.156 -7.033 1.00 52.53 176 LYS A CA 1
ATOM 1369 C C . LYS A 1 176 ? 10.669 -28.272 -8.464 1.00 52.53 176 LYS A C 1
ATOM 1371 O O . LYS A 1 176 ? 11.863 -28.471 -8.644 1.00 52.53 176 LYS A O 1
ATOM 1376 N N . GLN A 1 177 ? 9.825 -28.031 -9.467 1.00 54.09 177 GLN A N 1
ATOM 1377 C CA . GLN A 1 177 ? 10.244 -28.013 -10.869 1.00 54.09 177 GLN A CA 1
ATOM 1378 C C . GLN A 1 177 ? 11.313 -26.951 -11.130 1.00 54.09 177 GLN A C 1
ATOM 1380 O O . GLN A 1 177 ? 12.260 -27.239 -11.841 1.00 54.09 177 GLN A O 1
ATOM 1385 N N . ILE A 1 178 ? 11.244 -25.766 -10.517 1.00 50.47 178 ILE A N 1
ATOM 1386 C CA . ILE A 1 178 ? 12.303 -24.745 -10.621 1.00 50.47 178 ILE A CA 1
ATOM 1387 C C . ILE A 1 178 ? 13.621 -25.204 -9.987 1.00 50.47 178 ILE A C 1
ATOM 1389 O O . ILE A 1 178 ? 14.688 -24.882 -10.505 1.00 50.47 178 ILE A O 1
ATOM 1393 N N . ARG A 1 179 ? 13.563 -25.936 -8.869 1.00 46.88 179 ARG A N 1
ATOM 1394 C CA . ARG A 1 179 ? 14.748 -26.508 -8.211 1.00 46.88 179 ARG A CA 1
ATOM 1395 C C . ARG A 1 179 ? 15.348 -27.680 -8.986 1.00 46.88 179 ARG A C 1
ATOM 1397 O O . ARG A 1 179 ? 16.565 -27.824 -9.005 1.00 46.88 179 ARG A O 1
ATOM 1404 N N . GLU A 1 180 ? 14.503 -28.522 -9.573 1.00 49.59 180 GLU A N 1
ATOM 1405 C CA . GLU A 1 180 ? 14.891 -29.743 -10.288 1.00 49.59 180 GLU A CA 1
ATOM 1406 C C . GLU A 1 180 ? 15.312 -29.464 -11.730 1.00 49.59 180 GLU A C 1
ATOM 1408 O O . GLU A 1 180 ? 16.250 -30.082 -12.241 1.00 49.59 180 GLU A O 1
ATOM 1413 N N . PHE A 1 181 ? 14.675 -28.495 -12.389 1.00 45.31 181 PHE A N 1
ATOM 1414 C CA . PHE A 1 181 ? 15.205 -27.959 -13.623 1.00 45.31 181 PHE A CA 1
ATOM 1415 C C . PHE A 1 181 ? 16.515 -27.246 -13.297 1.00 45.31 181 PHE A C 1
ATOM 1417 O O . PHE A 1 181 ? 16.547 -26.150 -12.741 1.00 45.31 181 PHE A O 1
ATOM 1424 N N . LYS A 1 182 ? 17.610 -27.822 -13.786 1.00 43.12 182 LYS A N 1
ATOM 1425 C CA . LYS A 1 182 ? 18.939 -27.208 -13.934 1.00 43.12 182 LYS A CA 1
ATOM 1426 C C . LYS A 1 182 ? 18.945 -25.923 -14.799 1.00 43.12 182 LYS A C 1
ATOM 1428 O O . LYS A 1 182 ? 19.976 -25.550 -15.351 1.00 43.12 182 LYS A O 1
ATOM 1433 N N . LEU A 1 183 ? 17.812 -25.223 -14.931 1.00 41.81 183 LEU A N 1
ATOM 1434 C CA . LEU A 1 183 ? 17.662 -23.903 -15.550 1.00 41.81 183 LEU A CA 1
ATOM 1435 C C . LEU A 1 183 ? 18.486 -22.836 -14.809 1.00 41.81 183 LEU A C 1
ATOM 1437 O O . LEU A 1 183 ? 18.820 -21.821 -15.408 1.00 41.81 183 LEU A O 1
ATOM 1441 N N . LEU A 1 184 ? 18.842 -23.060 -13.539 1.00 42.41 184 LEU A N 1
ATOM 1442 C CA . LEU A 1 184 ? 19.764 -22.189 -12.799 1.00 42.41 184 LEU A CA 1
ATOM 1443 C C . LEU A 1 184 ? 21.250 -22.495 -13.069 1.00 42.41 184 LEU A C 1
ATOM 1445 O O . LEU A 1 184 ? 22.090 -21.637 -12.818 1.00 42.41 184 LEU A O 1
ATOM 1449 N N . GLU A 1 185 ? 21.594 -23.680 -13.592 1.00 40.50 185 GLU A N 1
ATOM 1450 C CA . GLU A 1 185 ? 22.991 -24.045 -13.894 1.00 40.50 185 GLU A CA 1
ATOM 1451 C C . GLU A 1 185 ? 23.453 -23.526 -15.261 1.00 40.50 185 GLU A C 1
ATOM 1453 O O . GLU A 1 185 ? 24.644 -23.300 -15.477 1.00 40.50 185 GLU A O 1
ATOM 1458 N N . LYS A 1 186 ? 22.526 -23.305 -16.200 1.00 41.94 186 LYS A N 1
ATOM 1459 C CA . LYS A 1 186 ? 22.835 -22.682 -17.490 1.00 41.94 186 LYS A CA 1
ATOM 1460 C C . LYS A 1 186 ? 22.411 -21.225 -17.456 1.00 41.94 186 LYS A C 1
ATOM 1462 O O . LYS A 1 186 ? 21.270 -20.899 -17.163 1.00 41.94 186 LYS A O 1
ATOM 1467 N N . ASN A 1 187 ? 23.344 -20.339 -17.787 1.00 44.59 187 ASN A N 1
ATOM 1468 C CA . ASN A 1 187 ? 23.105 -18.909 -17.905 1.00 44.59 187 ASN A CA 1
ATOM 1469 C C . ASN A 1 187 ? 22.161 -18.647 -19.099 1.00 44.59 187 ASN A C 1
ATOM 1471 O O . ASN A 1 187 ? 22.608 -18.369 -20.209 1.00 44.59 187 ASN A O 1
ATOM 1475 N N . LEU A 1 188 ? 20.848 -18.785 -18.885 1.00 43.44 188 LEU A N 1
ATOM 1476 C CA . LEU A 1 188 ? 19.778 -18.662 -19.890 1.00 43.44 188 LEU A CA 1
ATOM 1477 C C . LEU A 1 188 ? 19.537 -17.216 -20.353 1.00 43.44 188 LEU A C 1
ATOM 1479 O O . LEU A 1 188 ? 18.431 -16.848 -20.737 1.00 43.44 188 LEU A O 1
ATOM 1483 N N . GLY A 1 189 ? 20.558 -16.358 -20.298 1.00 40.81 189 GLY A N 1
ATOM 1484 C CA . GLY A 1 189 ? 20.429 -14.972 -20.723 1.00 40.81 189 GLY A CA 1
ATOM 1485 C C . GLY A 1 189 ? 19.392 -14.211 -19.899 1.00 40.81 189 GLY A C 1
ATOM 1486 O O . GLY A 1 189 ? 18.558 -13.510 -20.467 1.00 40.81 189 GLY A O 1
ATOM 1487 N N . GLY A 1 190 ? 19.460 -14.303 -18.565 1.00 41.47 190 GLY A N 1
ATOM 1488 C CA . GLY A 1 190 ? 18.593 -13.550 -17.644 1.00 41.47 190 GLY A CA 1
ATOM 1489 C C . GLY A 1 190 ? 18.623 -12.025 -17.845 1.00 41.47 190 GLY A C 1
ATOM 1490 O O . GLY A 1 190 ? 17.747 -11.327 -17.354 1.00 41.47 190 GLY A O 1
ATOM 1491 N N . SER A 1 191 ? 19.580 -11.504 -18.620 1.00 40.06 191 SER A N 1
ATOM 1492 C CA . SER A 1 191 ? 19.653 -10.109 -19.071 1.00 40.06 191 SER A CA 1
ATOM 1493 C C . SER A 1 191 ? 18.840 -9.792 -20.340 1.00 40.06 191 SER A C 1
ATOM 1495 O O . SER A 1 191 ? 18.589 -8.619 -20.618 1.00 40.06 191 SER A O 1
ATOM 1497 N N . LYS A 1 192 ? 18.409 -10.798 -21.114 1.00 39.59 192 LYS A N 1
ATOM 1498 C CA . LYS A 1 192 ? 17.541 -10.628 -22.297 1.00 39.59 192 LYS A CA 1
ATOM 1499 C C . LYS A 1 192 ? 16.061 -10.584 -21.922 1.00 39.59 192 LYS A C 1
ATOM 1501 O O . LYS A 1 192 ? 15.316 -9.797 -22.497 1.00 39.59 192 LYS A O 1
ATOM 1506 N N . TYR A 1 193 ? 15.670 -11.353 -20.907 1.00 39.94 193 TYR A N 1
ATOM 1507 C CA . TYR A 1 193 ? 14.279 -11.481 -20.466 1.00 39.94 193 TYR A CA 1
ATOM 1508 C C . TYR A 1 193 ? 13.632 -10.142 -20.042 1.00 39.94 193 TYR A C 1
ATOM 1510 O O . TYR A 1 193 ? 12.558 -9.815 -20.542 1.00 39.94 193 TYR A O 1
ATOM 1518 N N . PRO A 1 194 ? 14.284 -9.288 -19.225 1.00 44.44 194 PRO A N 1
ATOM 1519 C CA . PRO A 1 194 ? 13.711 -7.998 -18.838 1.00 44.44 194 PRO A CA 1
ATOM 1520 C C . PRO A 1 194 ? 13.712 -6.987 -19.991 1.00 44.44 194 PRO A C 1
ATOM 1522 O O . PRO A 1 194 ? 12.875 -6.093 -20.021 1.00 44.44 194 PRO A O 1
ATOM 1525 N N . ARG A 1 195 ? 14.642 -7.122 -20.952 1.00 40.19 195 ARG A N 1
ATOM 1526 C CA . ARG A 1 195 ? 14.754 -6.218 -22.110 1.00 40.19 195 ARG A CA 1
ATOM 1527 C C . ARG A 1 195 ? 13.712 -6.502 -23.197 1.00 40.19 195 ARG A C 1
ATOM 1529 O O . ARG A 1 195 ? 13.395 -5.589 -23.949 1.00 40.19 195 ARG A O 1
ATOM 1536 N N . GLN A 1 196 ? 13.183 -7.725 -23.274 1.00 41.25 196 GLN A N 1
ATOM 1537 C CA . GLN A 1 196 ? 12.161 -8.132 -24.252 1.00 41.25 196 GLN A CA 1
ATOM 1538 C C . GLN A 1 196 ? 10.736 -8.193 -23.677 1.00 41.25 196 GLN A C 1
ATOM 1540 O O . GLN A 1 196 ? 9.781 -8.250 -24.441 1.00 41.25 196 GLN A O 1
ATOM 1545 N N . ALA A 1 197 ? 10.570 -8.090 -22.353 1.00 42.47 197 ALA A N 1
ATOM 1546 C CA . ALA A 1 197 ? 9.263 -7.963 -21.694 1.00 42.47 197 ALA A CA 1
ATOM 1547 C C . ALA A 1 197 ? 8.585 -6.588 -21.902 1.00 42.47 197 ALA A C 1
ATOM 1549 O O . ALA A 1 197 ? 7.518 -6.324 -21.343 1.00 42.47 197 ALA A O 1
ATOM 1550 N N . HIS A 1 198 ? 9.176 -5.706 -22.715 1.00 43.88 198 HIS A N 1
ATOM 1551 C CA . HIS A 1 198 ? 8.454 -4.593 -23.319 1.00 43.88 198 HIS A CA 1
ATOM 1552 C C . HIS A 1 198 ? 7.459 -5.160 -24.335 1.00 43.88 198 HIS A C 1
ATOM 1554 O O . HIS A 1 198 ? 7.819 -5.386 -25.479 1.00 43.88 198 HIS A O 1
ATOM 1560 N N . THR A 1 199 ? 6.258 -5.459 -23.835 1.00 43.81 199 THR A N 1
ATOM 1561 C CA . THR A 1 199 ? 4.894 -5.470 -24.411 1.00 43.81 199 THR A CA 1
ATOM 1562 C C . THR A 1 199 ? 4.609 -5.681 -25.909 1.00 43.81 199 THR A C 1
ATOM 1564 O O . THR A 1 199 ? 3.453 -5.930 -26.216 1.00 43.81 199 THR A O 1
ATOM 1567 N N . THR A 1 200 ? 5.559 -5.653 -26.839 1.00 46.09 200 THR A N 1
ATOM 1568 C CA . THR A 1 200 ? 5.346 -5.957 -28.264 1.00 46.09 200 THR A CA 1
ATOM 1569 C C . THR A 1 200 ? 5.859 -7.338 -28.673 1.00 46.09 200 THR A C 1
ATOM 1571 O O . THR A 1 200 ? 5.330 -7.910 -29.614 1.00 46.09 200 THR A O 1
ATOM 1574 N N . PHE A 1 201 ? 6.802 -7.943 -27.939 1.00 45.41 201 PHE A N 1
ATOM 1575 C CA . PHE A 1 201 ? 7.430 -9.213 -28.348 1.00 45.41 201 PHE A CA 1
ATOM 1576 C C . PHE A 1 201 ? 6.487 -10.436 -28.344 1.00 45.41 201 PHE A C 1
ATOM 1578 O O . PHE A 1 201 ? 6.729 -11.398 -29.063 1.00 45.41 201 PHE A O 1
ATOM 1585 N N . PHE A 1 202 ? 5.410 -10.418 -27.549 1.00 49.09 202 PHE A N 1
ATOM 1586 C CA . P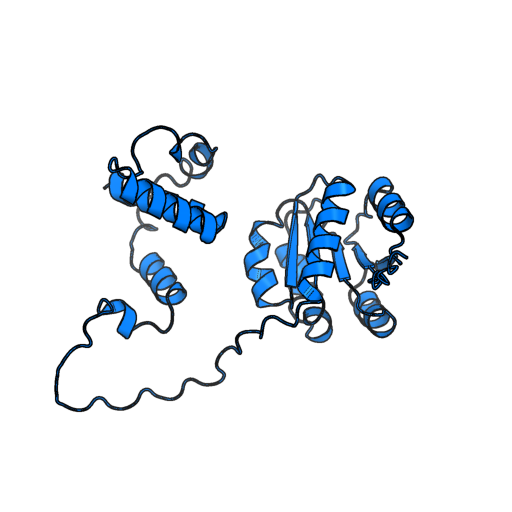HE A 1 202 ? 4.401 -11.494 -27.537 1.00 49.09 202 PHE A CA 1
ATOM 1587 C C . PHE A 1 202 ? 3.213 -11.233 -28.468 1.00 49.09 202 PHE A C 1
ATOM 1589 O O . PHE A 1 202 ? 2.549 -12.183 -28.885 1.00 49.09 202 PHE A O 1
ATOM 1596 N N . ASP A 1 203 ? 2.965 -9.967 -28.814 1.00 49.09 203 ASP A N 1
ATOM 1597 C CA . ASP A 1 203 ? 1.971 -9.595 -29.824 1.00 49.09 203 ASP A CA 1
ATOM 1598 C C . ASP A 1 203 ? 2.537 -9.780 -31.247 1.00 49.09 203 ASP A C 1
ATOM 1600 O O . ASP A 1 203 ? 1.799 -10.136 -32.170 1.00 49.09 203 ASP A O 1
ATOM 1604 N N . GLU A 1 204 ? 3.854 -9.630 -31.416 1.00 49.50 204 GLU A N 1
ATOM 1605 C CA . GLU A 1 204 ? 4.584 -9.851 -32.665 1.00 49.50 204 GLU A CA 1
ATOM 1606 C C . GLU A 1 204 ? 5.003 -11.327 -32.808 1.00 49.50 204 GLU A C 1
ATOM 1608 O O . GLU A 1 204 ? 6.097 -11.746 -32.456 1.00 49.50 204 GLU A O 1
ATOM 1613 N N . GLU A 1 205 ? 4.071 -12.116 -33.344 1.00 52.25 205 GLU A N 1
ATOM 1614 C CA . GLU A 1 205 ? 4.304 -13.321 -34.151 1.00 52.25 205 GLU A CA 1
ATOM 1615 C C . GLU A 1 205 ? 5.332 -14.353 -33.635 1.00 52.25 205 GLU A C 1
ATOM 1617 O O . GLU A 1 205 ? 6.494 -14.321 -34.037 1.00 52.25 205 GLU A O 1
ATOM 1622 N N . ARG A 1 206 ? 4.866 -15.357 -32.863 1.00 53.56 206 ARG A N 1
ATOM 1623 C CA . ARG A 1 206 ? 5.184 -16.813 -33.022 1.00 53.56 206 ARG A CA 1
ATOM 1624 C C . ARG A 1 206 ? 4.794 -17.696 -31.827 1.00 53.56 206 ARG A C 1
ATOM 1626 O O . ARG A 1 206 ? 4.710 -18.903 -32.006 1.00 53.56 206 ARG A O 1
ATOM 1633 N N . PHE A 1 207 ? 4.503 -17.127 -30.656 1.00 55.69 207 PHE A N 1
ATOM 1634 C CA . PHE A 1 207 ? 4.300 -17.910 -29.420 1.00 55.69 207 PHE A CA 1
ATOM 1635 C C . PHE A 1 207 ? 2.862 -18.354 -29.134 1.00 55.69 207 PHE A C 1
ATOM 1637 O O . PHE A 1 207 ? 2.638 -19.193 -28.263 1.00 55.69 207 PHE A O 1
ATOM 1644 N N . LEU A 1 208 ? 1.878 -17.797 -29.842 1.00 61.16 208 LEU A N 1
ATOM 1645 C CA . LEU A 1 208 ? 0.485 -18.221 -29.728 1.00 61.16 208 LEU A CA 1
ATOM 1646 C C . LEU A 1 208 ? 0.120 -19.180 -30.873 1.00 61.16 208 LEU A C 1
ATOM 1648 O O . LEU A 1 208 ? 0.600 -18.984 -31.994 1.00 61.16 208 LEU A O 1
ATOM 1652 N N . PRO A 1 209 ? -0.749 -20.178 -30.623 1.00 62.88 209 PRO A N 1
ATOM 1653 C CA . PRO A 1 209 ? -1.248 -21.077 -31.661 1.00 62.88 209 PRO A CA 1
ATOM 1654 C C . PRO A 1 209 ? -1.830 -20.311 -32.853 1.00 62.88 209 PRO A C 1
ATOM 1656 O O . PRO A 1 209 ? -2.447 -19.253 -32.689 1.00 62.88 209 PRO A O 1
ATOM 1659 N N . ARG A 1 210 ? -1.636 -20.846 -34.064 1.00 70.19 210 ARG A N 1
ATOM 1660 C CA . ARG A 1 210 ? -2.172 -20.238 -35.295 1.00 70.19 210 ARG A CA 1
ATOM 1661 C C . ARG A 1 210 ? -3.677 -20.453 -35.407 1.00 70.19 210 ARG A C 1
ATOM 1663 O O . ARG A 1 210 ? -4.374 -19.645 -36.017 1.00 70.19 210 ARG A O 1
ATOM 1670 N N . GLU A 1 211 ? -4.176 -21.526 -34.806 1.00 76.69 211 GLU A N 1
ATOM 1671 C CA . GLU A 1 211 ? -5.591 -21.830 -34.689 1.00 76.69 211 GLU A CA 1
ATOM 1672 C C . GLU A 1 211 ? -6.286 -20.781 -33.808 1.00 76.69 211 GLU A C 1
ATOM 1674 O O . GLU A 1 211 ? -6.029 -20.675 -32.606 1.00 76.69 211 GLU A O 1
ATOM 1679 N N . MET A 1 212 ? -7.197 -20.011 -34.411 1.00 70.62 212 MET A N 1
ATOM 1680 C CA . MET A 1 212 ? -7.907 -18.899 -33.762 1.00 70.62 212 MET A CA 1
ATOM 1681 C C . MET A 1 212 ? -8.623 -19.305 -32.469 1.00 70.62 212 MET A C 1
ATOM 1683 O O . MET A 1 212 ? -8.551 -18.578 -31.480 1.00 70.62 212 MET A O 1
ATOM 1687 N N . ASP A 1 213 ? -9.277 -20.465 -32.451 1.00 60.84 213 ASP A N 1
ATOM 1688 C CA . ASP A 1 213 ? -10.045 -20.915 -31.285 1.00 60.84 213 ASP A CA 1
ATOM 1689 C C . ASP A 1 213 ? -9.139 -21.200 -30.080 1.00 60.84 213 ASP A C 1
ATOM 1691 O O . ASP A 1 213 ? -9.435 -20.784 -28.958 1.00 60.84 213 ASP A O 1
ATOM 1695 N N . VAL A 1 214 ? -7.986 -21.832 -30.319 1.00 59.78 214 VAL A N 1
ATOM 1696 C CA . VAL A 1 214 ? -6.991 -22.133 -29.280 1.00 59.78 214 VAL A CA 1
ATOM 1697 C C . VAL A 1 214 ? -6.328 -20.844 -28.797 1.00 59.78 214 VAL A C 1
ATOM 1699 O O . VAL A 1 214 ? -6.207 -20.620 -27.592 1.00 59.78 214 VAL A O 1
ATOM 1702 N N . ARG A 1 215 ? -5.976 -19.946 -29.725 1.00 67.69 215 ARG A N 1
ATOM 1703 C CA . ARG A 1 215 ? -5.416 -18.625 -29.414 1.00 67.69 215 ARG A CA 1
ATOM 1704 C C . ARG A 1 215 ? -6.337 -17.813 -28.504 1.00 67.69 215 ARG A C 1
ATOM 1706 O O . ARG A 1 215 ? -5.880 -17.270 -27.500 1.00 67.69 215 ARG A O 1
ATOM 1713 N N . ASN A 1 216 ? -7.626 -17.753 -28.826 1.00 63.94 216 ASN A N 1
ATOM 1714 C CA . ASN A 1 216 ? -8.616 -17.022 -28.035 1.00 63.94 216 ASN A CA 1
ATOM 1715 C C . ASN A 1 216 ? -8.765 -17.611 -26.627 1.00 63.94 216 ASN A C 1
ATOM 1717 O O . ASN A 1 216 ? -8.896 -16.864 -25.655 1.00 63.94 216 ASN A O 1
ATOM 1721 N N . HIS A 1 217 ? -8.680 -18.938 -26.499 1.00 60.94 217 HIS A N 1
ATOM 1722 C CA . HIS A 1 217 ? -8.702 -19.606 -25.202 1.00 60.94 217 HIS A CA 1
ATOM 1723 C C . HIS A 1 217 ? -7.464 -19.258 -24.362 1.00 60.94 217 HIS A C 1
ATOM 1725 O O . HIS A 1 217 ? -7.597 -18.868 -23.203 1.00 60.94 217 HIS A O 1
ATOM 1731 N N . CYS A 1 218 ? -6.267 -19.297 -24.957 1.00 58.19 218 CYS A N 1
ATOM 1732 C CA . CYS A 1 218 ? -5.025 -18.893 -24.294 1.00 58.19 218 CYS A CA 1
ATOM 1733 C C . CYS A 1 218 ? -5.071 -17.434 -23.815 1.00 58.19 218 CYS A C 1
ATOM 1735 O O . CYS A 1 218 ? -4.730 -17.156 -22.667 1.00 58.19 218 CYS A O 1
ATOM 1737 N N . LEU A 1 219 ? -5.548 -16.511 -24.656 1.00 64.44 219 LEU A N 1
ATOM 1738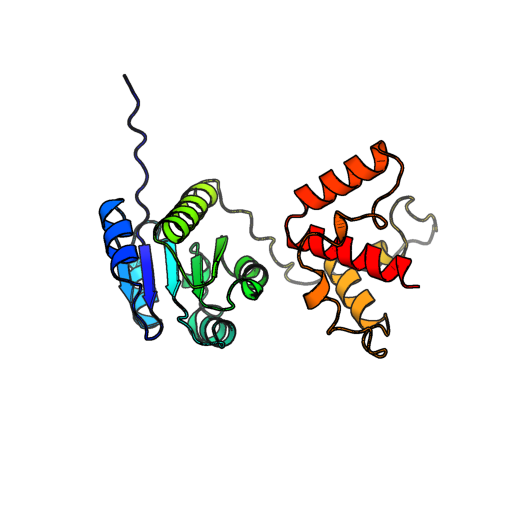 C CA . LEU A 1 219 ? -5.691 -15.094 -24.301 1.00 64.44 219 LEU A CA 1
ATOM 1739 C C . LEU A 1 219 ? -6.699 -14.872 -23.165 1.00 64.44 219 LEU A C 1
ATOM 1741 O O . LEU A 1 219 ? -6.474 -14.032 -22.289 1.00 64.44 219 LEU A O 1
ATOM 1745 N N . SER A 1 220 ? -7.791 -15.640 -23.149 1.00 58.62 220 SER A N 1
ATOM 1746 C CA . SER A 1 220 ? -8.779 -15.605 -22.068 1.00 58.62 220 SER A CA 1
ATOM 1747 C C . SER A 1 220 ? -8.170 -16.059 -20.740 1.00 58.62 220 SER A C 1
ATOM 1749 O O . SER A 1 220 ? -8.277 -15.345 -19.742 1.00 58.62 220 SER A O 1
ATOM 1751 N N . VAL A 1 221 ? -7.443 -17.181 -20.742 1.00 56.16 221 VAL A N 1
ATOM 1752 C CA . VAL A 1 221 ? -6.734 -17.700 -19.559 1.00 56.16 221 VAL A CA 1
ATOM 1753 C C . VAL A 1 221 ? -5.673 -16.710 -19.071 1.00 56.16 221 VAL A C 1
ATOM 1755 O O . VAL A 1 221 ? -5.615 -16.415 -17.880 1.00 56.16 221 VAL A O 1
ATOM 1758 N N . MET A 1 222 ? -4.875 -16.131 -19.975 1.00 59.78 222 MET A N 1
ATOM 1759 C CA . MET A 1 222 ? -3.869 -15.115 -19.632 1.00 59.78 222 MET A CA 1
ATOM 1760 C C . MET A 1 222 ? -4.494 -13.865 -19.004 1.00 59.78 222 MET A C 1
ATOM 1762 O O . MET A 1 222 ? -3.943 -13.304 -18.061 1.00 59.78 222 MET A O 1
ATOM 1766 N N . THR A 1 223 ? -5.653 -13.438 -19.505 1.00 57.69 223 THR A N 1
ATOM 1767 C CA . THR A 1 223 ? -6.380 -12.277 -18.976 1.00 57.69 223 THR A CA 1
ATOM 1768 C C . THR A 1 223 ? -6.953 -12.568 -17.588 1.00 57.69 223 THR A C 1
ATOM 1770 O O . THR A 1 223 ? -6.844 -11.733 -16.693 1.00 57.69 223 THR A O 1
ATOM 1773 N N . GLN A 1 224 ? -7.515 -13.762 -17.381 1.00 52.28 224 GLN A N 1
ATOM 1774 C CA . GLN A 1 224 ? -8.043 -14.195 -16.082 1.00 52.28 224 GLN A CA 1
ATOM 1775 C C . GLN A 1 224 ? -6.942 -14.385 -15.030 1.00 52.28 224 GLN A C 1
ATOM 1777 O O . GLN A 1 224 ? -7.164 -14.105 -13.856 1.00 52.28 224 GLN A O 1
ATOM 1782 N N . ALA A 1 225 ? -5.749 -14.815 -15.443 1.00 52.91 225 ALA A N 1
ATOM 1783 C CA . ALA A 1 225 ? -4.617 -15.053 -14.550 1.00 52.91 225 ALA A CA 1
ATOM 1784 C C . ALA A 1 225 ? -3.872 -13.766 -14.125 1.00 52.91 225 ALA A C 1
ATOM 1786 O O . ALA A 1 225 ? -2.902 -13.826 -13.364 1.00 52.91 225 ALA A O 1
ATOM 1787 N N . GLY A 1 226 ? -4.307 -12.597 -14.607 1.00 51.72 226 GLY A N 1
ATOM 1788 C CA . GLY A 1 226 ? -3.698 -11.308 -14.290 1.00 51.72 226 GLY A CA 1
ATOM 1789 C C . GLY A 1 226 ? -2.270 -11.155 -14.832 1.00 51.72 226 GLY A C 1
ATOM 1790 O O . GLY A 1 226 ? -1.744 -12.000 -15.556 1.00 51.72 226 GLY A O 1
ATOM 1791 N N . LYS A 1 227 ? -1.611 -10.044 -14.480 1.00 52.38 227 LYS A N 1
ATOM 1792 C CA . LYS A 1 227 ? -0.290 -9.671 -15.022 1.00 52.38 227 LYS A CA 1
ATOM 1793 C C . LYS A 1 227 ? 0.778 -10.746 -14.777 1.00 52.38 227 LYS A C 1
ATOM 1795 O O . LYS A 1 227 ? 1.562 -11.041 -15.672 1.00 52.38 227 LYS A O 1
ATOM 1800 N N . TRP A 1 228 ? 0.780 -11.355 -13.593 1.00 48.09 228 TRP A N 1
ATOM 1801 C CA . TRP A 1 228 ? 1.746 -12.390 -13.219 1.00 48.09 228 TRP A CA 1
ATOM 1802 C C . TRP A 1 228 ? 1.508 -13.716 -13.938 1.00 48.09 228 TRP A C 1
ATOM 1804 O O . TRP A 1 228 ? 2.456 -14.300 -14.461 1.00 48.09 228 TRP A O 1
ATOM 1814 N N . GLY A 1 229 ? 0.253 -14.166 -14.024 1.00 55.91 229 GLY A N 1
ATOM 1815 C CA . GLY A 1 229 ? -0.086 -15.377 -14.765 1.00 55.91 229 GLY A CA 1
ATOM 1816 C C . GLY A 1 229 ? 0.198 -15.235 -16.259 1.00 55.91 229 GLY A C 1
ATOM 1817 O O . GLY A 1 229 ? 0.774 -16.140 -16.859 1.00 55.91 229 GLY A O 1
ATOM 1818 N N . ARG A 1 230 ? -0.102 -14.066 -16.841 1.00 57.84 230 ARG A N 1
ATOM 1819 C CA . ARG A 1 230 ? 0.250 -13.732 -18.227 1.00 57.84 230 ARG A CA 1
ATOM 1820 C C . ARG A 1 230 ? 1.761 -13.780 -18.466 1.00 57.84 230 ARG A C 1
ATOM 1822 O O . ARG A 1 230 ? 2.196 -14.547 -19.316 1.00 57.84 230 ARG A O 1
ATOM 1829 N N . LEU A 1 231 ? 2.554 -13.043 -17.682 1.00 57.06 231 LEU A N 1
ATOM 1830 C CA . LEU A 1 231 ? 4.021 -13.012 -17.815 1.00 57.06 231 LEU A CA 1
ATOM 1831 C C . LEU A 1 231 ? 4.665 -14.393 -17.605 1.00 57.06 231 LEU A C 1
ATOM 1833 O O . LEU A 1 231 ? 5.720 -14.682 -18.170 1.00 57.06 231 LEU A O 1
ATOM 1837 N N . HIS A 1 232 ? 4.045 -15.251 -16.792 1.00 59.16 232 HIS A N 1
ATOM 1838 C CA . HIS A 1 232 ? 4.489 -16.625 -16.583 1.00 59.16 232 HIS A CA 1
ATOM 1839 C C . HIS A 1 232 ? 4.180 -17.532 -17.780 1.00 59.16 232 HIS A C 1
ATOM 1841 O O . HIS A 1 232 ? 5.070 -18.247 -18.236 1.00 59.16 232 HIS A O 1
ATOM 1847 N N . LEU A 1 233 ? 2.958 -17.487 -18.316 1.00 58.72 233 LEU A N 1
ATOM 1848 C CA . LEU A 1 233 ? 2.584 -18.254 -19.510 1.00 58.72 233 LEU A CA 1
ATOM 1849 C C . LEU A 1 233 ? 3.433 -17.841 -20.720 1.00 58.72 233 LEU A C 1
ATOM 1851 O O . LEU A 1 233 ? 3.929 -18.694 -21.451 1.00 58.72 233 LEU A O 1
ATOM 1855 N N . GLU A 1 234 ? 3.674 -16.539 -20.859 1.00 57.94 234 GLU A N 1
ATOM 1856 C CA . GLU A 1 234 ? 4.609 -15.949 -21.818 1.00 57.94 234 GLU A CA 1
ATOM 1857 C C . GLU A 1 234 ? 6.042 -16.500 -21.627 1.00 57.94 234 GLU A C 1
ATOM 1859 O O . GLU A 1 234 ? 6.684 -16.927 -22.590 1.00 57.94 234 GLU A O 1
ATOM 1864 N N . ARG A 1 235 ? 6.523 -16.615 -20.378 1.00 60.00 235 ARG A N 1
ATOM 1865 C CA . ARG A 1 235 ? 7.835 -17.212 -20.057 1.00 60.00 235 ARG A CA 1
ATOM 1866 C C . ARG A 1 235 ? 7.954 -18.669 -20.465 1.00 60.00 235 ARG A C 1
ATOM 1868 O O . ARG A 1 235 ? 8.984 -19.075 -20.997 1.00 60.00 235 ARG A O 1
ATOM 1875 N N . VAL A 1 236 ? 6.937 -19.459 -20.142 1.00 57.06 236 VAL A N 1
ATOM 1876 C CA . VAL A 1 236 ? 6.919 -20.899 -20.409 1.00 57.06 236 VAL A CA 1
ATOM 1877 C C . VAL A 1 236 ? 6.881 -21.146 -21.913 1.00 57.06 236 VAL A C 1
ATOM 1879 O O . VAL A 1 236 ? 7.659 -21.959 -22.402 1.00 57.06 236 VAL A O 1
ATOM 1882 N N . ALA A 1 237 ? 6.063 -20.390 -22.653 1.00 56.06 237 ALA A N 1
ATOM 1883 C CA . ALA A 1 237 ? 6.025 -20.456 -24.111 1.00 56.06 237 ALA A CA 1
ATOM 1884 C C . ALA A 1 237 ? 7.392 -20.123 -24.736 1.00 56.06 237 ALA A C 1
ATOM 1886 O O . ALA A 1 237 ? 7.864 -20.860 -25.598 1.00 56.06 237 ALA A O 1
ATOM 1887 N N . TYR A 1 238 ? 8.068 -19.075 -24.249 1.00 55.19 238 TYR A N 1
ATOM 1888 C CA . TYR A 1 238 ? 9.414 -18.716 -24.706 1.00 55.19 238 TYR A CA 1
ATOM 1889 C C . TYR A 1 238 ? 10.450 -19.818 -24.451 1.00 55.19 238 TYR A C 1
ATOM 1891 O O . TYR A 1 238 ? 11.249 -20.141 -25.326 1.00 55.19 238 TYR A O 1
ATOM 1899 N N . LEU A 1 239 ? 10.447 -20.404 -23.251 1.00 51.75 239 LEU A N 1
ATOM 1900 C CA . LEU A 1 239 ? 11.394 -21.461 -22.894 1.00 51.75 239 LEU A CA 1
ATOM 1901 C C . LEU A 1 239 ? 11.170 -22.748 -23.697 1.00 51.75 239 LEU A C 1
ATOM 1903 O O . LEU A 1 239 ? 12.145 -23.439 -23.971 1.00 51.75 239 LEU A O 1
ATOM 1907 N N . LEU A 1 240 ? 9.924 -23.060 -24.067 1.00 50.28 240 LEU A N 1
ATOM 1908 C CA . LEU A 1 240 ? 9.589 -24.240 -24.867 1.00 50.28 240 LEU A CA 1
ATOM 1909 C C . LEU A 1 240 ? 9.993 -24.105 -26.344 1.00 50.28 240 LEU A C 1
ATOM 1911 O O . LEU A 1 240 ? 10.401 -25.100 -26.926 1.00 50.28 240 LEU A O 1
ATOM 1915 N N . ASP A 1 241 ? 9.903 -22.911 -26.937 1.00 46.69 241 ASP A N 1
ATOM 1916 C CA . ASP A 1 241 ? 10.320 -22.656 -28.334 1.00 46.69 241 ASP A CA 1
ATOM 1917 C C . ASP A 1 241 ? 11.845 -22.509 -28.482 1.00 46.69 241 ASP A C 1
ATOM 1919 O O . ASP A 1 241 ? 12.412 -22.739 -29.546 1.00 46.69 241 ASP A O 1
ATOM 1923 N N . ALA A 1 242 ? 12.528 -22.097 -27.408 1.00 49.44 242 ALA A N 1
ATOM 1924 C CA . ALA A 1 242 ? 13.982 -21.939 -27.384 1.00 49.44 242 ALA A CA 1
ATOM 1925 C C . ALA A 1 242 ? 14.754 -23.261 -27.171 1.00 49.44 242 ALA A C 1
ATOM 1927 O O . ALA A 1 242 ? 15.990 -23.232 -27.126 1.00 49.44 242 ALA A O 1
ATOM 1928 N N . MET A 1 243 ? 14.048 -24.385 -26.996 1.00 46.88 243 MET A N 1
ATOM 1929 C CA . MET A 1 243 ? 14.593 -25.747 -26.887 1.00 46.88 243 MET A CA 1
ATOM 1930 C C . MET A 1 243 ? 14.506 -26.484 -28.220 1.00 46.88 243 MET A C 1
ATOM 1932 O O . MET A 1 243 ? 15.493 -27.186 -28.535 1.00 46.88 243 MET A O 1
#

Foldseek 3Di:
DDPPPPLPAAAEEEEDAVDDDDPQLVVLCVVVPHNYDYDHALVVVLVVLVVGDQYEYEYEPEADPCSVVVCVVRPQPDLSRQAHEYEYEYAPCQVCLVVSVLRHQHYDYDHPPDDSVNVVVVVVVRSVVVVPDGPPNPPPPDDDDDDDDDDDDDDDPPDDDPLVVVDPDPVRSVVVCVVVPCPVVDPPPPVVLVVCPPPVNVVPDDLADPPPVRRVVVVVQLVVCPPVSVSVSVVVSVVVVVD

Sequence (243 aa):
MSSKQAHLKHDLLVVQRGEALPAKIRDHLQHKGFTTRYVTSTKEVLESLRELISPILLIHCGEKDDASEYLAANFLSLPDVLQFPVVVLGKDVDALESELNNHFSLATTLRTPLTPQDVLAAVNYIAKNYRSGRPEVPKIPTAAKEPPALDEDGVPYKGLHPTYASEASLPNLFFKQIREFKLLEKNLGGSKYPRQAHTTFFDEERFLPREMDVRNHCLSVMTQAGKWGRLHLERVAYLLDAM

Secondary structure (DSSP, 8-state):
-------PPPPEEEEESSSPPPHHHHHHHHHTT--EEEE-SHHHHHHHHTTSSS-EEEEE-TT-S-HHHHHHHHTTT-HHHHTS-EEEEETTGGGGHHHHHHHSSSEEEEESS--HHHHHHHHHHHHHHHTT---------SS-PPPPPPPS-----TTS-HHHHS-SSHHHHHHHHHHHSGGGTS---TTTHHHH-STTTTTSSSSS-SSHHHHHHHHHHHHHTHHHHHHHHHHHHHHHHT-

pLDDT: mean 70.36, std 23.52, range [30.5, 98.0]

Radius of gyration: 22.88 Å; chains: 1; bounding box: 59×71×55 Å